Protein AF-A0A9X2MGH6-F1 (afdb_monomer_lite)

Organism: NCBI:txid1347392

Secondary structure (DSSP, 8-state):
--HHHHHHHHHHHHHS----TTSHHHHS---GGG--HHHHHHHHHHHHHHGGGS-GGGHHHHHHHHHHHHHHHHHHHHHHHHH--------PPPP-SSHHHHHHHHHHHHHHHS-HHHHTTS-HHHHHHHTHHHHHHHHHHHHHHHH-GGGGTSHHHHHHHHGGGTTT--HHHHHHHHHHHHHHHHHHHSS-GGGHHHHTT-

Foldseek 3Di:
DDCVVVVVVVVVVVVPDPPDPPPVVPVPPPVLLPDPLVVLVVVLVVCVVCVVVDPPVCNVVNVVVSVVSVVSSVVNVVVVVVVPPPPPDDDDDDDDPDPVRVLVVVLVVCPVVDDPVCLVVDDPVSVCSNCVVVVVLVVVLVVLCVVPVCLVLALVSVCVSCVVVLPPDDPVVNVVVVVVSVVVNVVSVPPDCVVVVVVVVD

pLDDT: mean 75.55, std 14.87, range [34.97, 92.62]

Sequence (202 aa):
MDNRLFTIFIFYALRNNNFKETNIKNALQLDINSLNTKYAVERINVLRAVGTYFPEELVPILNKSLLMAEKIIKTQETMNFIKTNESFKEISPTKVKNNRERFNYIISTLKREIPEEKINDMSYPFNLIINYEKYKYMYNLLSSIASNPEKLENPEGLISLIEPMMEGKDEKEKKKMKEMLKMAEIMMTLEPSEKKEKRLKK

Structure (mmCIF, N/CA/C/O backbone):
data_AF-A0A9X2MGH6-F1
#
_entry.id   AF-A0A9X2MGH6-F1
#
loop_
_atom_site.group_PDB
_atom_site.id
_atom_site.type_symbol
_atom_site.label_atom_id
_atom_site.label_alt_id
_atom_site.label_comp_id
_atom_site.label_asym_id
_atom_site.label_entity_id
_atom_site.label_seq_id
_atom_site.pdbx_PDB_ins_code
_atom_site.Cartn_x
_atom_site.Cartn_y
_atom_site.Cartn_z
_atom_site.occupancy
_atom_site.B_iso_or_equiv
_atom_site.auth_seq_id
_atom_site.auth_comp_id
_atom_site.auth_asym_id
_atom_site.auth_atom_id
_atom_site.pdbx_PDB_model_num
ATOM 1 N N . MET A 1 1 ? 21.782 -19.045 -42.231 1.00 46.47 1 MET A N 1
ATOM 2 C CA . MET A 1 1 ? 23.203 -19.158 -41.839 1.00 46.47 1 MET A CA 1
ATOM 3 C C . MET A 1 1 ? 23.239 -19.533 -40.375 1.00 46.47 1 MET A C 1
ATOM 5 O O . MET A 1 1 ? 22.618 -18.849 -39.574 1.00 46.47 1 MET A O 1
ATOM 9 N N . ASP A 1 2 ? 23.857 -20.665 -40.057 1.00 48.84 2 ASP A N 1
ATOM 10 C CA . ASP A 1 2 ? 23.767 -21.289 -38.740 1.00 48.84 2 ASP A CA 1
ATOM 11 C C . ASP A 1 2 ? 24.424 -20.442 -37.647 1.00 48.84 2 ASP A C 1
ATOM 13 O O . ASP A 1 2 ? 25.641 -20.261 -37.626 1.00 48.84 2 ASP A O 1
ATOM 17 N N . ASN A 1 3 ? 23.620 -20.006 -36.670 1.00 57.94 3 ASN A N 1
ATOM 18 C CA . ASN A 1 3 ? 24.071 -19.305 -35.458 1.00 57.94 3 ASN A CA 1
ATOM 19 C C . ASN A 1 3 ? 25.152 -20.080 -34.681 1.00 57.94 3 ASN A C 1
ATOM 21 O O . ASN A 1 3 ? 25.879 -19.493 -33.885 1.00 57.94 3 ASN A O 1
ATOM 25 N N . ARG A 1 4 ? 25.291 -21.386 -34.953 1.00 63.56 4 ARG A N 1
ATOM 26 C CA 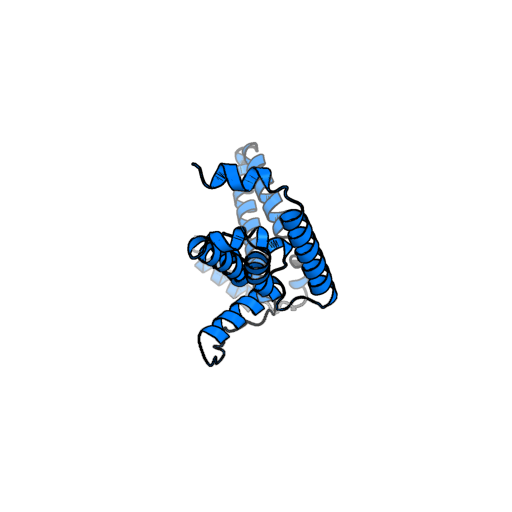. ARG A 1 4 ? 26.315 -22.275 -34.393 1.00 63.56 4 ARG A CA 1
ATOM 27 C C . ARG A 1 4 ? 27.731 -21.850 -34.790 1.00 63.56 4 ARG A C 1
ATOM 29 O O . ARG A 1 4 ? 28.610 -21.834 -33.931 1.00 63.56 4 ARG A O 1
ATOM 36 N N . LEU A 1 5 ? 27.937 -21.432 -36.042 1.00 60.72 5 LEU A N 1
ATOM 37 C CA . LEU A 1 5 ? 29.233 -20.936 -36.525 1.00 60.72 5 LEU A CA 1
ATOM 38 C C . LEU A 1 5 ? 29.620 -19.616 -35.850 1.00 60.72 5 LEU A C 1
ATOM 40 O O . LEU A 1 5 ? 30.782 -19.424 -35.508 1.00 60.72 5 LEU A O 1
ATOM 44 N N . PHE A 1 6 ? 28.643 -18.748 -35.575 1.00 62.56 6 PHE A N 1
ATOM 45 C CA . PHE A 1 6 ? 28.881 -17.486 -34.877 1.00 62.56 6 PHE A CA 1
ATOM 46 C C . PHE A 1 6 ? 29.258 -17.708 -33.406 1.00 62.56 6 PHE A C 1
ATOM 48 O O . PHE A 1 6 ? 30.211 -17.108 -32.917 1.00 62.56 6 PHE A O 1
ATOM 55 N N . THR A 1 7 ? 28.591 -18.636 -32.710 1.00 67.12 7 THR A N 1
ATOM 56 C CA . THR A 1 7 ? 28.984 -19.028 -31.343 1.00 67.12 7 THR A CA 1
ATOM 57 C C . THR A 1 7 ? 30.368 -19.665 -31.283 1.00 67.12 7 THR A C 1
ATOM 59 O O . THR A 1 7 ? 31.114 -19.379 -30.351 1.00 67.12 7 THR A O 1
ATOM 62 N N . ILE A 1 8 ? 30.744 -20.480 -32.275 1.00 71.69 8 ILE A N 1
ATOM 63 C CA . ILE A 1 8 ? 32.087 -21.076 -32.350 1.00 71.69 8 ILE A CA 1
ATOM 64 C C . ILE A 1 8 ? 33.135 -19.994 -32.633 1.00 71.69 8 ILE A C 1
ATOM 66 O O . ILE A 1 8 ? 34.191 -20.006 -32.009 1.00 71.69 8 ILE A O 1
ATOM 70 N N . PHE A 1 9 ? 32.832 -19.020 -33.495 1.00 70.00 9 PHE A N 1
ATOM 71 C CA . PHE A 1 9 ? 33.713 -17.882 -33.759 1.00 70.00 9 PHE A CA 1
ATOM 72 C C . PHE A 1 9 ? 33.909 -17.004 -32.515 1.00 70.00 9 PHE A C 1
ATOM 74 O O . PHE A 1 9 ? 35.040 -16.645 -32.203 1.00 70.00 9 PHE A O 1
ATOM 81 N N . ILE A 1 10 ? 32.844 -16.734 -31.748 1.00 67.81 10 ILE A N 1
ATOM 82 C CA . ILE A 1 10 ? 32.932 -16.020 -30.463 1.00 67.81 10 ILE A CA 1
ATOM 83 C C . ILE A 1 10 ? 33.787 -16.807 -29.465 1.00 67.81 10 ILE A C 1
ATOM 85 O O . ILE A 1 10 ? 34.684 -16.238 -28.849 1.00 67.81 10 ILE A O 1
ATOM 89 N N . PHE A 1 11 ? 33.565 -18.117 -29.325 1.00 68.94 11 PHE A N 1
ATOM 90 C CA . PHE A 1 11 ? 34.347 -18.947 -28.405 1.00 68.94 11 PHE A CA 1
ATOM 91 C C . PHE A 1 11 ? 35.818 -19.068 -28.819 1.00 68.94 11 PHE A C 1
ATOM 93 O O . PHE A 1 11 ? 36.701 -19.056 -27.962 1.00 68.94 11 PHE A O 1
ATOM 100 N N . TYR A 1 12 ? 36.099 -19.146 -30.120 1.00 70.06 12 TYR A N 1
ATOM 101 C CA . TYR A 1 12 ? 37.458 -19.176 -30.656 1.00 70.06 12 TYR A CA 1
ATOM 102 C C . TYR A 1 12 ? 38.171 -17.827 -30.465 1.00 70.06 12 TYR A C 1
ATOM 104 O O . TYR A 1 12 ? 39.316 -17.793 -30.015 1.00 70.06 12 TYR A O 1
ATOM 112 N N . ALA A 1 13 ? 37.470 -16.713 -30.701 1.00 59.16 13 ALA A N 1
ATOM 113 C CA . ALA A 1 13 ? 37.974 -15.361 -30.462 1.00 59.16 13 ALA A CA 1
ATOM 114 C C . ALA A 1 13 ? 38.208 -15.064 -28.968 1.00 59.16 13 ALA A C 1
ATOM 116 O O . ALA A 1 13 ? 39.141 -14.337 -28.632 1.00 59.16 13 ALA A O 1
ATOM 117 N N . LEU A 1 14 ? 37.404 -15.648 -28.072 1.00 56.16 14 LEU A N 1
ATOM 118 C CA . LEU A 1 14 ? 37.602 -15.572 -26.620 1.00 56.16 14 LEU A CA 1
ATOM 119 C C . LEU A 1 14 ? 38.768 -16.448 -26.143 1.00 56.16 14 LEU A C 1
ATOM 121 O O . LEU A 1 14 ? 39.473 -16.067 -25.215 1.00 56.16 14 LEU A O 1
ATOM 125 N N . ARG A 1 15 ? 38.999 -17.605 -26.776 1.00 60.09 15 ARG A N 1
ATOM 126 C CA . ARG A 1 15 ? 40.049 -18.556 -26.374 1.00 60.09 15 ARG A CA 1
ATOM 127 C C . ARG A 1 15 ? 41.450 -18.162 -26.845 1.00 60.09 15 ARG A C 1
ATOM 129 O O . ARG A 1 15 ? 42.415 -18.477 -26.159 1.00 60.09 15 ARG A O 1
ATOM 136 N N . ASN A 1 16 ? 41.577 -17.511 -28.003 1.00 50.06 16 ASN A N 1
ATOM 137 C CA . ASN A 1 16 ? 42.882 -17.227 -28.620 1.00 50.06 16 ASN A CA 1
ATOM 138 C C . ASN A 1 16 ? 43.520 -15.898 -28.176 1.00 50.06 16 ASN A C 1
ATOM 140 O O . ASN A 1 16 ? 44.619 -15.554 -28.602 1.00 50.06 16 ASN A O 1
ATOM 144 N N . ASN A 1 17 ? 42.835 -15.130 -27.334 1.00 42.81 17 ASN A N 1
ATOM 145 C CA . ASN A 1 17 ? 43.269 -13.798 -26.963 1.00 42.81 17 ASN A CA 1
ATOM 146 C C . ASN A 1 17 ? 43.745 -13.770 -25.508 1.00 42.81 17 ASN A C 1
ATOM 148 O O . ASN A 1 17 ? 42.943 -13.671 -24.584 1.00 42.81 17 ASN A O 1
ATOM 152 N N . ASN A 1 18 ? 45.068 -13.703 -25.323 1.00 49.97 18 ASN A N 1
ATOM 153 C CA . ASN A 1 18 ? 45.693 -13.046 -24.167 1.00 49.97 18 ASN A CA 1
ATOM 154 C C . ASN A 1 18 ? 45.420 -11.527 -24.227 1.00 49.97 18 ASN A C 1
ATOM 156 O O . ASN A 1 18 ? 46.335 -10.699 -24.228 1.00 49.97 18 ASN A O 1
ATOM 160 N N . PHE A 1 19 ? 44.147 -11.147 -24.357 1.00 46.44 19 PHE A N 1
ATOM 161 C CA . PHE A 1 19 ? 43.720 -9.763 -24.345 1.00 46.44 19 PHE A CA 1
ATOM 162 C C . PHE A 1 19 ? 43.857 -9.277 -22.913 1.00 46.44 19 PHE A C 1
ATOM 164 O O . PHE A 1 19 ? 43.090 -9.662 -22.034 1.00 46.44 19 PHE A O 1
ATOM 171 N N . LYS A 1 20 ? 44.869 -8.436 -22.693 1.00 47.38 20 LYS A N 1
ATOM 172 C CA . LYS A 1 20 ? 45.007 -7.633 -21.481 1.00 47.38 20 LYS A CA 1
ATOM 173 C C . LYS A 1 20 ? 43.629 -7.077 -21.116 1.00 47.38 20 LYS A C 1
ATOM 175 O O . LYS A 1 20 ? 43.027 -6.328 -21.884 1.00 47.38 20 LYS A O 1
ATOM 180 N N . GLU A 1 21 ? 43.161 -7.473 -19.939 1.00 49.03 21 GLU A N 1
ATOM 181 C CA . GLU A 1 21 ? 41.844 -7.235 -19.332 1.00 49.03 21 GLU A CA 1
ATOM 182 C C . GLU A 1 21 ? 41.417 -5.754 -19.232 1.00 49.03 21 GLU A C 1
ATOM 184 O O . GLU A 1 21 ? 40.336 -5.433 -18.739 1.00 49.03 21 GLU A O 1
ATOM 189 N N . THR A 1 22 ? 42.250 -4.822 -19.686 1.00 44.12 22 THR A N 1
ATOM 190 C CA . THR A 1 22 ? 42.162 -3.404 -19.346 1.00 44.12 22 THR A CA 1
ATOM 191 C C . THR A 1 22 ? 41.474 -2.532 -20.395 1.00 44.12 22 THR A C 1
ATOM 193 O O . THR A 1 22 ? 41.061 -1.431 -20.049 1.00 44.12 22 THR A O 1
ATOM 196 N N . ASN A 1 23 ? 41.261 -2.996 -21.635 1.00 45.47 23 ASN A N 1
ATOM 197 C CA . ASN A 1 23 ? 40.762 -2.116 -22.711 1.00 45.47 23 ASN A CA 1
ATOM 198 C C . ASN A 1 23 ? 39.354 -2.420 -23.250 1.00 45.47 23 ASN A C 1
ATOM 200 O O . ASN A 1 23 ? 38.780 -1.571 -23.928 1.00 45.47 23 ASN A O 1
ATOM 204 N N . ILE A 1 24 ? 38.732 -3.555 -22.910 1.00 44.38 24 ILE A N 1
ATOM 205 C CA . ILE A 1 24 ? 37.335 -3.826 -23.318 1.00 44.38 24 ILE A CA 1
ATOM 206 C C . ILE A 1 24 ? 36.345 -3.068 -22.415 1.00 44.38 24 ILE A C 1
ATOM 208 O O . ILE A 1 24 ? 35.302 -2.612 -22.879 1.00 44.38 24 ILE A O 1
ATOM 212 N N . LYS A 1 25 ? 36.709 -2.834 -21.144 1.00 43.34 25 LYS A N 1
ATOM 213 C CA . LYS A 1 25 ? 35.897 -2.037 -20.210 1.00 43.34 25 LYS A CA 1
ATOM 214 C C . LYS A 1 25 ? 35.729 -0.579 -20.651 1.00 43.34 25 LYS A C 1
ATOM 216 O O . LYS A 1 25 ? 34.720 0.011 -20.296 1.00 43.34 25 LYS A O 1
ATOM 221 N N . ASN A 1 26 ? 36.661 -0.010 -21.419 1.00 45.56 26 ASN A N 1
ATOM 222 C CA . ASN A 1 26 ? 36.629 1.406 -21.815 1.00 45.56 26 ASN A CA 1
ATOM 223 C C . ASN A 1 26 ? 35.966 1.648 -23.182 1.00 45.56 26 ASN A C 1
ATOM 225 O O . ASN A 1 26 ? 35.451 2.734 -23.414 1.00 45.56 26 ASN A O 1
ATOM 229 N N . ALA A 1 27 ? 35.921 0.651 -24.074 1.00 44.25 27 ALA A N 1
ATOM 230 C CA . ALA A 1 27 ? 35.300 0.803 -25.397 1.00 44.25 27 ALA A CA 1
ATOM 231 C C . ALA A 1 27 ? 33.760 0.695 -25.372 1.00 44.25 27 ALA A C 1
ATOM 233 O O . ALA A 1 27 ? 33.093 1.162 -26.290 1.00 44.25 27 ALA A O 1
ATOM 234 N N . LEU A 1 28 ? 33.195 0.088 -24.321 1.00 41.91 28 LEU A N 1
ATOM 235 C CA . LEU A 1 28 ? 31.750 -0.098 -24.127 1.00 41.91 28 LEU A CA 1
ATOM 236 C C . LEU A 1 28 ? 31.198 0.676 -22.921 1.00 41.91 28 LEU A C 1
ATOM 238 O O . LEU A 1 28 ? 30.053 0.459 -22.530 1.00 41.91 28 LEU A O 1
ATOM 242 N N . GLN A 1 29 ? 31.981 1.603 -22.358 1.00 41.81 29 GLN A N 1
ATOM 243 C CA . GLN A 1 29 ? 31.536 2.577 -21.355 1.00 41.81 29 GLN A CA 1
ATOM 244 C C . GLN A 1 29 ? 30.626 3.646 -21.994 1.00 41.81 29 GLN A C 1
ATOM 246 O O . GLN A 1 29 ? 30.827 4.847 -21.854 1.00 41.81 29 GLN A O 1
ATOM 251 N N . LEU A 1 30 ? 29.566 3.217 -22.684 1.00 47.97 30 LEU A N 1
ATOM 252 C CA . LEU A 1 30 ? 28.314 3.945 -22.541 1.00 47.97 30 LEU A CA 1
ATOM 253 C C . LEU A 1 30 ? 28.008 3.857 -21.047 1.00 47.97 30 LEU A C 1
ATOM 255 O O . LEU A 1 30 ? 28.054 2.761 -20.490 1.00 47.97 30 LEU A O 1
ATOM 259 N N . ASP A 1 31 ? 27.792 4.979 -20.373 1.00 49.25 31 ASP A N 1
ATOM 260 C CA . ASP A 1 31 ? 27.406 4.982 -18.964 1.00 49.25 31 ASP A CA 1
ATOM 261 C C . ASP A 1 31 ? 25.973 4.443 -18.836 1.00 49.25 31 ASP A C 1
ATOM 263 O O . ASP A 1 31 ? 25.003 5.161 -18.619 1.00 49.25 31 ASP A O 1
ATOM 267 N N . ILE A 1 32 ? 25.815 3.141 -19.075 1.00 52.59 32 ILE A N 1
ATOM 268 C CA . ILE A 1 32 ? 24.518 2.475 -19.087 1.00 52.59 32 ILE A CA 1
ATOM 269 C C . ILE A 1 32 ? 23.954 2.466 -17.660 1.00 52.59 32 ILE A C 1
ATOM 271 O O . ILE A 1 32 ? 22.749 2.392 -17.486 1.00 52.59 32 ILE A O 1
ATOM 275 N N . ASN A 1 33 ? 24.805 2.582 -16.633 1.00 53.91 33 ASN A N 1
ATOM 276 C CA . ASN A 1 33 ? 24.410 2.556 -15.225 1.00 53.91 33 ASN A CA 1
ATOM 277 C C . ASN A 1 33 ? 23.568 3.771 -14.792 1.00 53.91 33 ASN A C 1
ATOM 279 O O . ASN A 1 33 ? 22.907 3.687 -13.761 1.00 53.91 33 ASN A O 1
ATOM 283 N N . SER A 1 34 ? 23.574 4.868 -15.555 1.00 61.78 34 SER A N 1
ATOM 284 C CA . SER A 1 34 ? 22.767 6.069 -15.296 1.00 61.78 34 SER A CA 1
ATOM 285 C C . SER A 1 34 ? 21.591 6.227 -16.271 1.00 61.78 34 SER A C 1
ATOM 287 O O . SER A 1 34 ? 20.936 7.273 -16.304 1.00 61.78 34 SER A O 1
ATOM 289 N N . LEU A 1 35 ? 21.282 5.190 -17.064 1.00 67.06 35 LEU A N 1
ATOM 290 C CA . LEU A 1 35 ? 20.206 5.246 -18.047 1.00 67.06 35 LEU A CA 1
ATOM 291 C C . LEU A 1 35 ? 18.850 5.420 -17.350 1.00 67.06 35 LEU A C 1
ATOM 293 O O . LEU A 1 35 ? 18.339 4.512 -16.695 1.00 67.06 35 LEU A O 1
ATOM 297 N N . ASN A 1 36 ? 18.221 6.577 -17.554 1.00 78.81 36 ASN A N 1
ATOM 298 C CA . ASN A 1 36 ? 16.836 6.794 -17.154 1.00 78.81 36 ASN A CA 1
ATOM 299 C C . ASN A 1 36 ? 15.914 5.973 -18.071 1.00 78.81 36 ASN A C 1
ATOM 301 O O . ASN A 1 36 ? 15.520 6.421 -19.152 1.00 78.81 36 ASN A O 1
ATOM 305 N N . THR A 1 37 ? 15.593 4.752 -17.640 1.00 82.06 37 THR A N 1
ATOM 306 C CA . THR A 1 37 ? 14.791 3.789 -18.407 1.00 82.06 37 THR A CA 1
ATOM 307 C C . THR A 1 37 ? 13.408 4.339 -18.743 1.00 82.06 37 THR A C 1
ATOM 309 O O . THR A 1 37 ? 12.952 4.178 -19.873 1.00 82.06 37 THR A O 1
ATOM 312 N N . LYS A 1 38 ? 12.777 5.073 -17.818 1.00 84.00 38 LYS A N 1
ATOM 313 C CA . LYS A 1 38 ? 11.468 5.706 -18.033 1.00 84.00 38 LYS A CA 1
ATOM 314 C C . LYS A 1 38 ? 11.512 6.713 -19.184 1.00 84.00 38 LYS A C 1
ATOM 316 O O . LYS A 1 38 ? 10.724 6.619 -20.122 1.00 84.00 38 LYS A O 1
ATOM 321 N N . TYR A 1 39 ? 12.478 7.627 -19.149 1.00 81.94 39 TYR A N 1
ATOM 322 C CA . TYR A 1 39 ? 12.672 8.615 -20.209 1.00 81.94 39 TYR A CA 1
ATOM 323 C C . TYR A 1 39 ? 13.024 7.963 -21.557 1.00 81.94 39 TYR A C 1
ATOM 325 O O . TYR A 1 39 ? 12.536 8.383 -22.606 1.00 81.94 39 TYR A O 1
ATOM 333 N N . ALA A 1 40 ? 13.838 6.904 -21.550 1.00 84.50 40 ALA A N 1
ATOM 334 C CA . ALA A 1 40 ? 14.202 6.177 -22.764 1.00 84.50 40 ALA A CA 1
ATOM 335 C C . ALA A 1 40 ? 12.988 5.495 -23.426 1.00 84.50 40 ALA A C 1
ATOM 337 O O . ALA A 1 40 ? 12.836 5.565 -24.647 1.00 84.50 40 ALA A O 1
ATOM 338 N N . VAL A 1 41 ? 12.091 4.899 -22.631 1.00 88.88 41 VAL A N 1
ATOM 339 C CA . VAL A 1 41 ? 10.831 4.313 -23.122 1.00 88.88 41 VAL A CA 1
ATOM 340 C C . VAL A 1 41 ? 9.931 5.381 -23.748 1.00 88.88 41 VAL A C 1
ATOM 342 O O . VAL A 1 41 ? 9.395 5.172 -24.837 1.00 88.88 41 VAL A O 1
ATOM 345 N N . GLU A 1 42 ? 9.801 6.548 -23.114 1.00 88.25 42 GLU A N 1
ATOM 346 C CA . GLU A 1 42 ? 9.031 7.671 -23.668 1.00 88.25 42 GLU A CA 1
ATOM 347 C C . GLU A 1 42 ? 9.582 8.117 -25.033 1.00 88.25 42 GLU A C 1
ATOM 349 O O . GLU A 1 42 ? 8.822 8.285 -25.990 1.00 88.25 42 GLU A O 1
ATOM 354 N N . ARG A 1 43 ? 10.910 8.229 -25.171 1.00 87.50 43 ARG A N 1
ATOM 355 C CA . ARG A 1 43 ? 11.556 8.596 -26.442 1.00 87.50 43 ARG A CA 1
ATOM 356 C C . ARG A 1 43 ? 11.396 7.534 -27.526 1.00 87.50 43 ARG A C 1
ATOM 358 O O . ARG A 1 43 ? 11.158 7.899 -28.676 1.00 87.50 43 ARG A O 1
ATOM 365 N N . ILE A 1 44 ? 11.469 6.250 -27.178 1.00 90.25 44 ILE A N 1
ATOM 366 C CA . ILE A 1 44 ? 11.183 5.140 -28.102 1.00 90.25 44 ILE A CA 1
ATOM 367 C C . ILE A 1 44 ? 9.753 5.227 -28.635 1.00 90.25 44 ILE A C 1
ATOM 369 O O . ILE A 1 44 ? 9.542 5.066 -29.835 1.00 90.25 44 ILE A O 1
ATOM 373 N N . ASN 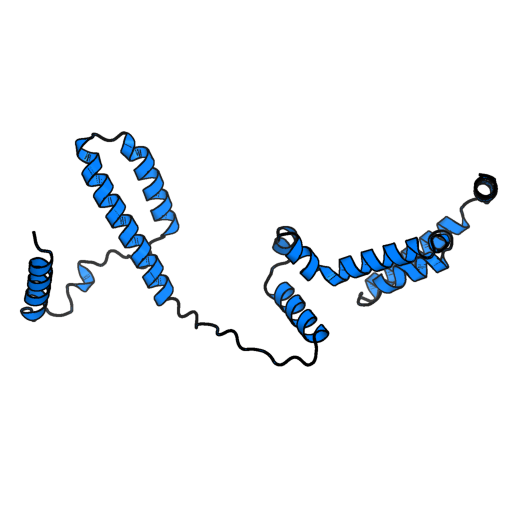A 1 45 ? 8.778 5.529 -27.776 1.00 91.88 45 ASN A N 1
ATOM 374 C CA . ASN A 1 45 ? 7.378 5.647 -28.186 1.00 91.88 45 ASN A CA 1
ATOM 375 C C . ASN A 1 45 ? 7.152 6.833 -29.130 1.00 91.88 45 ASN A C 1
ATOM 377 O O . ASN A 1 45 ? 6.477 6.685 -30.148 1.00 91.88 45 ASN A O 1
ATOM 381 N N . VAL A 1 46 ? 7.768 7.983 -28.842 1.00 87.94 46 VAL A N 1
ATOM 382 C CA . VAL A 1 46 ? 7.739 9.142 -29.748 1.00 87.94 46 VAL A CA 1
ATOM 383 C C . VAL A 1 46 ? 8.399 8.802 -31.084 1.00 87.94 46 VAL A C 1
ATOM 385 O O . VAL A 1 46 ? 7.822 9.074 -32.134 1.00 87.94 46 VAL A O 1
ATOM 388 N N . LEU A 1 47 ? 9.572 8.165 -31.068 1.00 88.62 47 LEU A N 1
ATOM 389 C CA . LEU A 1 47 ? 10.282 7.781 -32.288 1.00 88.62 47 LEU A CA 1
ATOM 390 C C . LEU A 1 47 ? 9.504 6.743 -33.106 1.00 88.62 47 LEU A C 1
ATOM 392 O O . LEU A 1 47 ? 9.518 6.806 -34.328 1.00 88.62 47 LEU A O 1
ATOM 396 N N . ARG A 1 48 ? 8.782 5.826 -32.458 1.00 89.81 48 ARG A N 1
ATOM 397 C CA . ARG A 1 48 ? 7.882 4.875 -33.122 1.00 89.81 48 ARG A CA 1
ATOM 398 C C . ARG A 1 48 ? 6.703 5.584 -33.788 1.00 89.81 48 ARG A C 1
ATOM 400 O O . ARG A 1 48 ? 6.357 5.234 -34.909 1.00 89.81 48 ARG A O 1
ATOM 407 N N . ALA A 1 49 ? 6.116 6.581 -33.126 1.00 90.69 49 ALA A N 1
ATOM 408 C CA . ALA A 1 49 ? 5.023 7.368 -33.690 1.00 90.69 49 ALA A CA 1
ATOM 409 C C . ALA A 1 49 ? 5.489 8.206 -34.892 1.00 90.69 49 ALA A C 1
ATOM 411 O O . ALA A 1 49 ? 4.873 8.164 -35.954 1.00 90.69 49 ALA A O 1
ATOM 412 N N . VAL A 1 50 ? 6.610 8.917 -34.752 1.00 86.81 50 VAL A N 1
ATOM 413 C CA . VAL A 1 50 ? 7.167 9.781 -35.805 1.00 86.81 50 VAL A CA 1
ATOM 414 C C . VAL A 1 50 ? 7.798 8.968 -36.943 1.00 86.81 50 VAL A C 1
ATOM 416 O O . VAL A 1 50 ? 7.712 9.360 -38.102 1.00 86.81 50 VAL A O 1
ATOM 419 N N . GLY A 1 51 ? 8.383 7.809 -36.637 1.00 83.06 51 GLY A N 1
ATOM 420 C CA . GLY A 1 51 ? 9.048 6.931 -37.603 1.00 83.06 51 GLY A CA 1
ATOM 421 C C . GLY A 1 51 ? 8.120 6.358 -38.675 1.00 83.06 51 GLY A C 1
ATOM 422 O O . GLY A 1 51 ? 8.602 5.921 -39.712 1.00 83.06 51 GLY A O 1
ATOM 423 N N . THR A 1 52 ? 6.800 6.412 -38.470 1.00 87.69 52 THR A N 1
ATOM 424 C CA . THR A 1 52 ? 5.808 6.066 -39.504 1.00 87.69 52 THR A CA 1
ATOM 425 C C . THR A 1 52 ? 5.824 7.020 -40.701 1.00 87.69 52 THR A C 1
ATOM 427 O O . THR A 1 52 ? 5.408 6.633 -41.787 1.00 87.69 52 THR A O 1
ATOM 430 N N . TYR A 1 53 ? 6.340 8.240 -40.523 1.00 91.12 53 TYR A N 1
ATOM 431 C CA . TYR A 1 53 ? 6.442 9.262 -41.568 1.00 91.12 53 TYR A CA 1
ATOM 432 C C . TYR A 1 53 ? 7.833 9.326 -42.214 1.00 91.12 53 TYR A C 1
ATOM 434 O O . TYR A 1 53 ? 8.110 10.232 -42.999 1.00 91.12 53 TYR A O 1
ATOM 442 N N . PHE A 1 54 ? 8.739 8.411 -41.858 1.00 88.44 54 PHE A N 1
ATOM 443 C CA . PHE A 1 54 ? 10.079 8.366 -42.438 1.00 88.44 54 PHE A CA 1
ATOM 444 C C . PHE A 1 54 ? 10.055 7.661 -43.803 1.00 88.44 54 PHE A C 1
ATOM 446 O O . PHE A 1 54 ? 9.166 6.845 -44.053 1.00 88.44 54 PHE A O 1
ATOM 453 N N . PRO A 1 55 ? 11.040 7.932 -44.681 1.00 92.00 55 PRO A N 1
ATOM 454 C CA . PRO A 1 55 ? 11.209 7.194 -45.929 1.00 92.00 55 PRO A CA 1
ATOM 455 C C . PRO A 1 55 ? 11.200 5.677 -45.706 1.00 92.00 55 PRO A C 1
ATOM 457 O O . PRO A 1 55 ? 11.830 5.184 -44.767 1.00 92.00 55 PRO A O 1
ATOM 460 N N . GLU A 1 56 ? 10.522 4.940 -46.588 1.00 88.94 56 GLU A N 1
ATOM 461 C CA . GLU A 1 56 ? 10.300 3.490 -46.461 1.00 88.94 56 GLU A CA 1
ATOM 462 C C . GLU A 1 56 ? 11.612 2.703 -46.311 1.00 88.94 56 GLU A C 1
ATOM 464 O O . GLU A 1 56 ? 11.710 1.771 -45.514 1.00 88.94 56 GLU A O 1
ATOM 469 N N . GLU A 1 57 ? 12.665 3.157 -46.985 1.00 90.62 57 GLU A N 1
ATOM 470 C CA . GLU A 1 57 ? 14.021 2.601 -46.926 1.00 90.62 57 GLU A CA 1
ATOM 471 C C . GLU A 1 57 ? 14.629 2.626 -45.511 1.00 90.62 57 GLU A C 1
ATOM 473 O O . GLU A 1 57 ? 15.431 1.760 -45.149 1.00 90.62 57 GLU A O 1
ATOM 478 N N . LEU A 1 58 ? 14.236 3.600 -44.682 1.00 86.44 58 LEU A N 1
ATOM 479 C CA . LEU A 1 58 ? 14.740 3.769 -43.318 1.00 86.44 58 LEU A CA 1
ATOM 480 C C . LEU A 1 58 ? 13.931 2.979 -42.284 1.00 86.44 58 LEU A C 1
ATOM 482 O O . LEU A 1 58 ? 14.445 2.699 -41.197 1.00 86.44 58 LEU A O 1
ATOM 486 N N . VAL A 1 59 ? 12.702 2.568 -42.606 1.00 87.12 59 VAL A N 1
ATOM 487 C CA . VAL A 1 59 ? 11.807 1.856 -41.678 1.00 87.12 59 VAL A CA 1
ATOM 488 C C . VAL A 1 59 ? 12.423 0.544 -41.158 1.00 87.12 59 VAL A C 1
ATOM 490 O O . VAL A 1 59 ? 12.421 0.331 -39.941 1.00 87.12 59 VAL A O 1
ATOM 493 N N . PRO A 1 60 ? 13.033 -0.329 -41.990 1.00 89.81 60 PRO A N 1
ATOM 494 C CA . PRO A 1 60 ? 13.676 -1.550 -41.501 1.00 89.81 60 PRO A CA 1
ATOM 495 C C . PRO A 1 60 ? 14.852 -1.282 -40.555 1.00 89.81 60 PRO A C 1
ATOM 497 O O . PRO A 1 60 ? 15.072 -2.040 -39.606 1.00 89.81 60 PRO A O 1
ATOM 500 N N . ILE A 1 61 ? 15.612 -0.213 -40.806 1.00 89.00 61 ILE A N 1
ATOM 501 C CA . ILE A 1 61 ? 16.756 0.190 -39.978 1.00 89.00 61 ILE A CA 1
ATOM 502 C C . ILE A 1 61 ? 16.249 0.710 -38.633 1.00 89.00 61 ILE A C 1
ATOM 504 O O . ILE A 1 61 ? 16.727 0.269 -37.586 1.00 89.00 61 ILE A O 1
ATOM 508 N N . LEU A 1 62 ? 15.240 1.583 -38.648 1.00 88.44 62 LEU A N 1
ATOM 509 C CA . LEU A 1 62 ? 14.600 2.103 -37.443 1.00 88.44 62 LEU A CA 1
ATOM 510 C C . LEU A 1 62 ? 14.021 0.984 -36.582 1.00 88.44 62 LEU A C 1
ATOM 512 O O . LEU A 1 62 ? 14.292 0.946 -35.387 1.00 88.44 62 LEU A O 1
ATOM 516 N N . ASN A 1 63 ? 13.300 0.033 -37.174 1.00 89.62 63 ASN A N 1
ATOM 517 C CA . ASN A 1 63 ? 12.716 -1.085 -36.432 1.00 89.62 63 ASN A CA 1
ATOM 518 C C . ASN A 1 63 ? 13.781 -1.953 -35.748 1.00 89.62 63 ASN A C 1
ATOM 520 O O . ASN A 1 63 ? 13.620 -2.329 -34.586 1.00 89.62 63 ASN A O 1
ATOM 524 N N . LYS A 1 64 ? 14.898 -2.237 -36.430 1.00 91.06 64 LYS A N 1
ATOM 525 C CA . LYS A 1 64 ? 16.027 -2.966 -35.827 1.00 91.06 64 LYS A CA 1
ATOM 526 C C . LYS A 1 64 ? 16.659 -2.179 -34.679 1.00 91.06 64 LYS A C 1
ATOM 528 O O . LYS A 1 64 ? 16.931 -2.759 -33.628 1.00 91.06 64 LYS A O 1
ATOM 533 N N . SER A 1 65 ? 16.864 -0.878 -34.863 1.00 87.62 65 SER A N 1
ATOM 534 C CA . SER A 1 65 ? 17.441 0.005 -33.843 1.00 87.62 65 SER A CA 1
ATOM 535 C C . SER A 1 65 ? 16.530 0.148 -32.623 1.00 87.62 65 SER A C 1
ATOM 537 O O . SER A 1 65 ? 17.008 0.052 -31.495 1.00 87.62 65 SER A O 1
ATOM 539 N N . LEU A 1 66 ? 15.219 0.293 -32.830 1.00 90.06 66 LEU A N 1
ATOM 540 C CA . LEU A 1 66 ? 14.216 0.326 -31.764 1.00 90.06 66 LEU A CA 1
ATOM 541 C C . LEU A 1 66 ? 14.207 -0.984 -30.971 1.00 90.06 66 LEU A C 1
ATOM 543 O O . LEU A 1 66 ? 14.270 -0.952 -29.746 1.00 90.06 66 LEU A O 1
ATOM 547 N N . LEU A 1 67 ? 14.220 -2.133 -31.655 1.00 90.12 67 LEU A N 1
ATOM 548 C CA . LEU A 1 67 ? 14.288 -3.441 -31.000 1.00 90.12 67 LEU A CA 1
ATOM 549 C C . LEU A 1 67 ? 15.568 -3.603 -30.164 1.00 90.12 67 LEU A C 1
ATOM 551 O O . LEU A 1 67 ? 15.532 -4.162 -29.068 1.00 90.12 67 LEU A O 1
ATOM 555 N N . MET A 1 68 ? 16.710 -3.129 -30.670 1.00 87.44 68 MET A N 1
ATOM 556 C CA . MET A 1 68 ? 17.963 -3.130 -29.908 1.00 87.44 68 MET A CA 1
ATOM 557 C C . MET A 1 68 ? 17.875 -2.220 -28.679 1.00 87.44 68 MET A C 1
ATOM 559 O O . MET A 1 68 ? 18.267 -2.638 -27.590 1.00 87.44 68 MET A O 1
ATOM 563 N N . ALA A 1 69 ? 17.317 -1.017 -28.823 1.00 87.56 69 ALA A N 1
ATOM 564 C CA . ALA A 1 69 ? 17.140 -0.079 -27.720 1.00 87.56 69 ALA A CA 1
ATOM 565 C C . ALA A 1 69 ? 16.238 -0.654 -26.612 1.00 87.56 69 ALA A C 1
ATOM 567 O O . ALA A 1 69 ? 16.588 -0.580 -25.435 1.00 87.56 69 ALA A O 1
ATOM 568 N N . GLU A 1 70 ? 15.133 -1.311 -26.970 1.00 88.62 70 GLU A N 1
ATOM 569 C CA . GLU A 1 70 ? 14.257 -1.991 -26.007 1.00 88.62 70 GLU A CA 1
ATOM 570 C C . GLU A 1 70 ? 14.981 -3.110 -25.252 1.00 88.62 70 GLU A C 1
ATOM 572 O O . GLU A 1 70 ? 14.866 -3.213 -24.029 1.00 88.62 70 GLU A O 1
ATOM 577 N N . LYS A 1 71 ? 15.776 -3.926 -25.954 1.00 90.00 71 LYS A N 1
ATOM 578 C CA . LYS A 1 71 ? 16.579 -4.982 -25.320 1.00 90.00 71 LYS A CA 1
ATOM 579 C C . LYS A 1 71 ? 17.601 -4.414 -24.338 1.00 90.00 71 LYS A C 1
ATOM 581 O O . LYS A 1 71 ? 17.781 -4.987 -23.263 1.00 90.00 71 LYS A O 1
ATOM 586 N N . ILE A 1 72 ? 18.242 -3.292 -24.672 1.00 87.19 72 ILE A N 1
ATOM 587 C CA . ILE A 1 72 ? 19.181 -2.602 -23.775 1.00 87.19 72 ILE A CA 1
ATOM 588 C C . ILE A 1 72 ? 18.452 -2.116 -22.518 1.00 87.19 72 ILE A C 1
ATOM 590 O O . ILE A 1 72 ? 18.917 -2.391 -21.412 1.00 87.19 72 ILE A O 1
ATOM 594 N N . ILE A 1 73 ? 17.286 -1.477 -22.668 1.00 88.19 73 ILE A N 1
ATOM 595 C CA . ILE A 1 73 ? 16.465 -1.014 -21.537 1.00 88.19 73 ILE A CA 1
ATOM 596 C C . ILE A 1 73 ? 16.056 -2.186 -20.639 1.00 88.19 73 ILE A C 1
ATOM 598 O O . ILE A 1 73 ? 16.217 -2.110 -19.425 1.00 88.19 73 ILE A O 1
ATOM 602 N N . LYS A 1 74 ? 15.586 -3.301 -21.207 1.00 88.19 74 LYS A N 1
ATOM 603 C CA . LYS A 1 74 ? 15.193 -4.479 -20.414 1.00 88.19 74 LYS A CA 1
ATOM 604 C C . LYS A 1 74 ? 16.363 -5.148 -19.709 1.00 88.19 74 LYS A C 1
ATOM 606 O O . LYS A 1 74 ? 16.227 -5.581 -18.565 1.00 88.19 74 LYS A O 1
ATOM 611 N N . THR A 1 75 ? 17.522 -5.184 -20.355 1.00 85.50 75 THR A N 1
ATOM 612 C CA . THR A 1 75 ? 18.754 -5.677 -19.729 1.00 85.50 75 THR A CA 1
ATOM 613 C C . THR A 1 75 ? 19.149 -4.791 -18.549 1.00 85.50 75 THR A C 1
ATOM 615 O O . THR A 1 75 ? 19.509 -5.303 -17.495 1.00 85.50 75 THR A O 1
ATOM 618 N N . GLN A 1 76 ? 19.017 -3.471 -18.696 1.00 84.50 76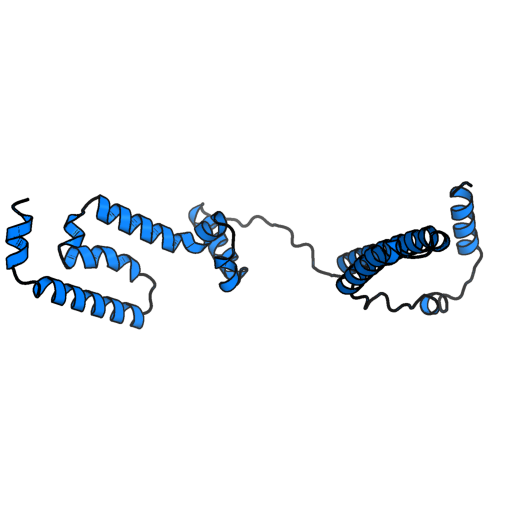 GLN A N 1
ATOM 619 C CA . GLN A 1 76 ? 19.236 -2.487 -17.637 1.00 84.50 76 GLN A CA 1
ATOM 620 C C . GLN A 1 76 ? 18.273 -2.656 -16.463 1.00 84.50 76 GLN A C 1
ATOM 622 O O . GLN A 1 76 ? 18.724 -2.765 -15.331 1.00 84.50 76 GLN A O 1
ATOM 627 N N . GLU A 1 77 ? 16.967 -2.745 -16.717 1.00 83.56 77 GLU A N 1
ATOM 628 C CA . GLU A 1 77 ? 15.963 -2.995 -15.673 1.00 83.56 77 GLU A CA 1
ATOM 629 C C . GLU A 1 77 ? 16.265 -4.284 -14.903 1.00 83.56 77 GLU A C 1
ATOM 631 O O . GLU A 1 77 ? 16.228 -4.298 -13.676 1.00 83.56 77 GLU A O 1
ATOM 636 N N . THR A 1 78 ? 16.633 -5.347 -15.620 1.00 84.81 78 THR A N 1
ATOM 637 C CA . THR A 1 78 ? 16.991 -6.640 -15.022 1.00 84.81 78 THR A CA 1
ATOM 638 C C . THR A 1 78 ? 18.273 -6.540 -14.199 1.00 84.81 78 THR A C 1
ATOM 640 O O . THR A 1 78 ? 18.333 -7.035 -13.079 1.00 84.81 78 THR A O 1
ATOM 643 N N . MET A 1 79 ? 19.304 -5.878 -14.726 1.00 81.56 79 MET A N 1
ATOM 644 C CA . MET A 1 79 ? 20.567 -5.676 -14.020 1.00 81.56 79 MET A CA 1
ATOM 645 C C . MET A 1 79 ? 20.375 -4.805 -12.782 1.00 81.56 79 MET A C 1
ATOM 647 O O . MET A 1 79 ? 20.971 -5.083 -11.748 1.00 81.56 79 MET A O 1
ATOM 651 N N . ASN A 1 80 ? 19.529 -3.780 -12.871 1.00 80.25 80 ASN A N 1
ATOM 652 C CA . ASN A 1 80 ? 19.154 -2.957 -11.734 1.00 80.25 80 ASN A CA 1
ATOM 653 C C . ASN A 1 80 ? 18.434 -3.811 -10.700 1.00 80.25 80 ASN A C 1
ATOM 655 O O . ASN A 1 80 ? 18.903 -3.843 -9.579 1.00 80.25 80 ASN A O 1
ATOM 659 N N . PHE A 1 81 ? 17.424 -4.599 -11.078 1.00 79.44 81 PHE A N 1
ATOM 660 C CA . PHE A 1 81 ? 16.756 -5.537 -10.169 1.00 79.44 81 PHE A CA 1
ATOM 661 C C . PHE A 1 81 ? 17.728 -6.504 -9.470 1.00 79.44 81 PHE A C 1
ATOM 663 O O . PHE A 1 81 ? 17.614 -6.712 -8.269 1.00 79.44 81 PHE A O 1
ATOM 670 N N . ILE A 1 82 ? 18.712 -7.053 -10.193 1.00 81.12 82 ILE A N 1
ATOM 671 C CA . ILE A 1 82 ? 19.744 -7.936 -9.620 1.00 81.12 82 ILE A CA 1
ATOM 672 C C . ILE A 1 82 ? 20.696 -7.169 -8.685 1.00 81.12 82 ILE A C 1
ATOM 674 O O . ILE A 1 82 ? 21.123 -7.707 -7.667 1.00 81.12 82 ILE A O 1
ATOM 678 N N . LYS A 1 83 ? 21.069 -5.932 -9.038 1.00 76.94 83 LYS A N 1
ATOM 679 C CA . LYS A 1 83 ? 21.962 -5.071 -8.243 1.00 76.94 83 LYS A CA 1
ATOM 680 C C . LYS A 1 83 ? 21.280 -4.490 -7.014 1.00 76.94 83 LYS A C 1
ATOM 682 O O . LYS A 1 83 ? 21.975 -4.185 -6.043 1.00 76.94 83 LYS A O 1
ATOM 687 N N . THR A 1 84 ? 19.967 -4.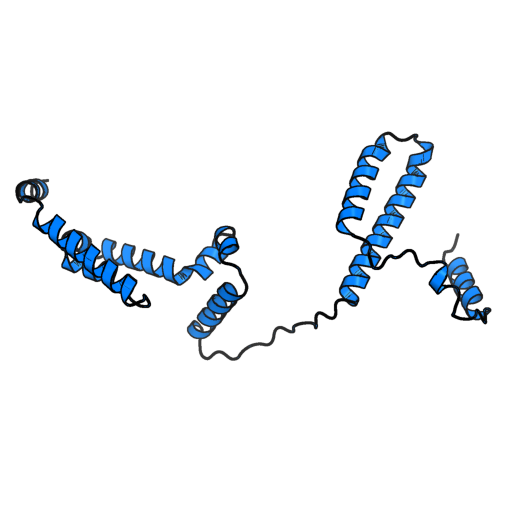273 -7.061 1.00 72.69 84 THR A N 1
ATOM 688 C CA . THR A 1 84 ? 19.211 -3.856 -5.891 1.00 72.69 84 THR A CA 1
ATOM 689 C C . THR A 1 84 ? 19.317 -5.003 -4.894 1.00 72.69 84 THR A C 1
ATOM 691 O O . THR A 1 84 ? 18.598 -5.990 -4.982 1.00 72.69 84 THR A O 1
ATOM 694 N N . ASN A 1 85 ? 20.232 -4.875 -3.932 1.00 59.25 85 ASN A N 1
ATOM 695 C CA . ASN A 1 85 ? 20.362 -5.756 -2.770 1.00 59.25 85 ASN A CA 1
ATOM 696 C C . ASN A 1 85 ? 19.159 -5.594 -1.820 1.00 59.25 85 ASN A C 1
ATOM 698 O O . ASN A 1 85 ? 19.310 -5.601 -0.597 1.00 59.25 85 ASN A O 1
ATOM 702 N N . GLU A 1 86 ? 17.955 -5.406 -2.358 1.00 65.12 86 GLU A N 1
ATOM 703 C CA . GLU A 1 86 ? 16.740 -5.630 -1.601 1.00 65.12 86 GLU A CA 1
ATOM 704 C C . GLU A 1 86 ? 16.720 -7.119 -1.289 1.00 65.12 86 GLU A C 1
ATOM 706 O O . GLU A 1 86 ? 16.442 -7.965 -2.139 1.00 65.12 86 GLU A O 1
ATOM 711 N N . SER A 1 87 ? 17.126 -7.440 -0.063 1.00 64.12 87 SER A N 1
ATOM 712 C CA . SER A 1 87 ? 17.084 -8.801 0.431 1.00 64.12 87 SER A CA 1
ATOM 713 C C . SER A 1 87 ? 15.671 -9.328 0.232 1.00 64.12 87 SER A C 1
ATOM 715 O O . SER A 1 87 ? 14.690 -8.678 0.603 1.00 64.12 87 SER A O 1
ATOM 717 N N . PHE A 1 88 ? 15.573 -10.506 -0.383 1.00 74.12 88 PHE A N 1
ATOM 718 C CA . PHE A 1 88 ? 14.313 -11.220 -0.478 1.00 74.12 88 PHE A CA 1
ATOM 719 C C . PHE A 1 88 ? 13.707 -11.312 0.927 1.00 74.12 88 PHE A C 1
ATOM 721 O O . PHE A 1 88 ? 14.269 -11.945 1.823 1.00 74.12 88 PHE A O 1
ATOM 728 N N . LYS A 1 89 ? 12.582 -10.625 1.135 1.00 76.25 89 LYS A N 1
ATOM 729 C CA . LYS A 1 89 ? 11.851 -10.659 2.399 1.00 76.25 89 LYS A CA 1
ATOM 730 C C . LYS A 1 89 ? 10.919 -11.854 2.360 1.00 76.25 89 LYS A C 1
ATOM 732 O O . LYS A 1 89 ? 9.806 -11.768 1.846 1.00 76.25 89 LYS A O 1
ATOM 737 N N . GLU A 1 90 ? 11.398 -12.974 2.886 1.00 80.38 90 GLU A N 1
ATOM 738 C CA . GLU A 1 90 ? 10.563 -14.155 3.046 1.00 80.38 90 GLU A CA 1
ATOM 739 C C . GLU A 1 90 ? 9.369 -13.838 3.956 1.00 80.38 90 GLU A C 1
ATOM 741 O O . GLU A 1 90 ? 9.506 -13.234 5.026 1.00 80.38 90 GLU A O 1
ATOM 746 N N . ILE A 1 91 ? 8.180 -14.264 3.531 1.00 84.00 91 ILE A N 1
ATOM 747 C CA . ILE A 1 91 ? 6.985 -14.185 4.364 1.00 84.00 91 ILE A CA 1
ATOM 748 C C . ILE A 1 91 ? 7.081 -15.301 5.400 1.00 84.00 91 ILE A C 1
ATOM 750 O O . ILE A 1 91 ? 6.789 -16.459 5.114 1.00 84.00 91 ILE A O 1
ATOM 754 N N . SER A 1 92 ? 7.467 -14.941 6.621 1.00 84.81 92 SER A N 1
ATOM 755 C CA . SER A 1 92 ? 7.475 -15.874 7.743 1.00 84.81 92 SER A CA 1
ATOM 756 C C . SER A 1 92 ? 6.147 -15.817 8.510 1.00 84.81 92 SER A C 1
ATOM 758 O O . SER A 1 92 ? 5.637 -14.732 8.820 1.00 84.81 92 SER A O 1
ATOM 760 N N . PRO A 1 93 ? 5.540 -16.974 8.835 1.00 83.38 93 PRO A N 1
ATOM 761 C CA . PRO A 1 93 ? 4.325 -16.996 9.628 1.00 83.38 93 PRO A CA 1
ATOM 762 C C . PRO A 1 93 ? 4.631 -16.525 11.050 1.00 83.38 93 PRO A C 1
ATOM 764 O O . PRO A 1 93 ? 5.439 -17.109 11.769 1.00 83.38 93 PRO A O 1
ATOM 767 N N . THR A 1 94 ? 3.931 -15.483 11.485 1.00 85.81 94 THR A N 1
ATOM 768 C CA . THR A 1 94 ? 3.973 -15.044 12.882 1.00 85.81 94 THR A CA 1
ATOM 769 C C . THR A 1 94 ? 2.968 -15.860 13.695 1.00 85.81 94 THR A C 1
ATOM 771 O O . THR A 1 94 ? 1.814 -16.023 13.284 1.00 85.81 94 THR A O 1
ATOM 774 N N . LYS A 1 95 ? 3.389 -16.391 14.852 1.00 88.88 95 LYS A N 1
ATOM 775 C CA . LYS A 1 95 ? 2.475 -17.064 15.786 1.00 88.88 95 LYS A CA 1
ATOM 776 C C . LYS A 1 95 ? 1.512 -16.037 16.377 1.00 88.88 95 LYS A C 1
ATOM 778 O O . LYS A 1 95 ? 1.938 -15.021 16.910 1.00 88.88 95 LYS A O 1
ATOM 783 N N . VAL A 1 96 ? 0.221 -16.336 16.304 1.00 92.31 96 VAL A N 1
ATOM 784 C CA . VAL A 1 96 ? -0.863 -15.489 16.816 1.00 92.31 96 VAL A CA 1
ATOM 785 C C . VAL A 1 96 ? -1.798 -16.355 17.643 1.00 92.31 96 VAL A C 1
ATOM 787 O O . VAL A 1 96 ? -2.113 -17.474 17.235 1.00 92.31 96 VAL A O 1
ATOM 790 N N . LYS A 1 97 ? -2.239 -15.857 18.798 1.00 91.00 97 LYS A N 1
ATOM 791 C CA . LYS A 1 97 ? -3.051 -16.601 19.770 1.00 91.00 97 LYS A CA 1
ATOM 792 C C . LYS A 1 97 ? -4.464 -16.849 19.257 1.00 91.00 97 LYS A C 1
ATOM 794 O O . LYS A 1 97 ? -5.042 -17.890 19.544 1.00 91.00 97 LYS A O 1
ATOM 799 N N . ASN A 1 98 ? -5.044 -15.886 18.538 1.00 92.62 98 ASN A N 1
ATOM 800 C CA . ASN A 1 98 ? -6.410 -15.979 18.020 1.00 92.62 98 ASN A CA 1
ATOM 801 C C . ASN A 1 98 ? -6.648 -15.071 16.797 1.00 92.62 98 ASN A C 1
ATOM 803 O O . ASN A 1 98 ? -5.810 -14.251 16.418 1.00 92.62 98 ASN A O 1
ATOM 807 N N . ASN A 1 99 ? -7.831 -15.205 16.187 1.00 89.75 99 ASN A N 1
ATOM 808 C CA . ASN A 1 99 ? -8.220 -14.442 14.997 1.00 89.75 99 ASN A CA 1
ATOM 809 C C . ASN A 1 99 ? -8.363 -12.934 15.252 1.00 89.75 99 ASN A C 1
ATOM 811 O O . ASN A 1 99 ? -8.115 -12.144 14.345 1.00 89.75 99 ASN A O 1
ATOM 815 N N . ARG A 1 100 ? -8.726 -12.521 16.474 1.00 88.06 100 ARG A N 1
ATOM 816 C CA . ARG A 1 100 ? -8.833 -11.100 16.837 1.00 88.06 100 ARG A CA 1
ATOM 817 C C . ARG A 1 100 ? -7.456 -10.439 16.844 1.00 88.06 100 ARG A C 1
ATOM 819 O O . ARG A 1 100 ? -7.281 -9.378 16.260 1.00 88.06 100 ARG A O 1
ATOM 826 N N . GLU A 1 101 ? -6.476 -11.091 17.460 1.00 90.06 101 GLU A N 1
ATOM 827 C CA . GLU A 1 101 ? -5.087 -10.632 17.485 1.00 90.06 101 GLU A CA 1
ATOM 828 C C . GLU A 1 101 ? -4.502 -10.582 16.066 1.00 90.06 101 GLU A C 1
ATOM 830 O O . GLU A 1 101 ? -3.892 -9.587 15.681 1.00 90.06 101 GLU A O 1
ATOM 835 N N . ARG A 1 102 ? -4.789 -11.597 15.240 1.00 90.56 102 ARG A N 1
ATOM 836 C CA . ARG A 1 102 ? -4.403 -11.616 13.821 1.00 90.56 102 ARG A CA 1
ATOM 837 C C . ARG A 1 102 ? -4.983 -10.434 13.047 1.00 90.56 102 ARG A C 1
ATOM 839 O O . ARG A 1 102 ? -4.245 -9.770 12.326 1.00 90.56 102 ARG A O 1
ATOM 846 N N . PHE A 1 103 ? -6.275 -10.155 13.205 1.00 89.44 103 PHE A N 1
ATOM 847 C CA . PHE A 1 103 ? -6.918 -9.010 12.564 1.00 89.44 103 PHE A CA 1
ATOM 848 C C . PHE A 1 103 ? -6.269 -7.689 12.997 1.00 89.44 103 PHE A C 1
ATOM 850 O O . PHE A 1 103 ? -5.892 -6.884 12.150 1.00 89.44 103 PHE A O 1
ATOM 857 N N . ASN A 1 104 ? -6.037 -7.502 14.297 1.00 88.44 104 ASN A N 1
ATOM 858 C CA . ASN A 1 104 ? -5.402 -6.293 14.825 1.00 88.44 104 ASN A CA 1
ATOM 859 C C . ASN A 1 104 ? -3.975 -6.087 14.285 1.00 88.44 104 ASN A C 1
ATOM 861 O O . ASN A 1 104 ? -3.591 -4.957 13.973 1.00 88.44 104 ASN A O 1
ATOM 865 N N . TYR A 1 105 ? -3.193 -7.158 14.116 1.00 91.19 105 TYR A N 1
ATOM 866 C CA . TYR A 1 105 ? -1.876 -7.066 13.478 1.00 91.19 105 TYR A CA 1
ATOM 867 C C . TYR A 1 105 ? -1.958 -6.690 11.997 1.00 91.19 105 TYR A C 1
ATOM 869 O O . TYR A 1 105 ? -1.145 -5.889 11.533 1.00 91.19 105 TYR A O 1
ATOM 877 N N . ILE A 1 106 ? -2.948 -7.211 11.268 1.00 89.38 106 ILE A N 1
ATOM 878 C CA . ILE A 1 106 ? -3.177 -6.851 9.862 1.00 89.38 106 ILE A CA 1
ATOM 879 C C . ILE A 1 106 ? -3.517 -5.363 9.756 1.00 89.38 106 ILE A C 1
ATOM 881 O O . ILE A 1 106 ? -2.841 -4.638 9.031 1.00 89.38 106 ILE A O 1
ATOM 885 N N . ILE A 1 107 ? -4.506 -4.885 10.518 1.00 89.38 107 ILE A N 1
ATOM 886 C CA . ILE A 1 107 ? -4.930 -3.478 10.475 1.00 89.38 107 ILE A CA 1
ATOM 887 C C . ILE A 1 107 ? -3.797 -2.533 10.869 1.00 89.38 107 ILE A C 1
ATOM 889 O O . ILE A 1 107 ? -3.555 -1.548 10.175 1.00 89.38 107 ILE A O 1
ATOM 893 N N . SER A 1 108 ? -3.092 -2.823 11.964 1.00 88.94 108 SER A N 1
ATOM 894 C CA . SER A 1 108 ? -2.004 -1.956 12.435 1.00 88.94 108 SER A CA 1
ATOM 895 C C . SER A 1 108 ? -0.834 -1.910 11.452 1.00 88.94 108 SER A C 1
ATOM 897 O O . SER A 1 108 ? -0.261 -0.845 11.240 1.00 88.94 108 SER A O 1
ATOM 899 N N . THR A 1 109 ? -0.520 -3.030 10.797 1.00 90.06 109 THR A N 1
ATOM 900 C CA . THR A 1 109 ? 0.495 -3.068 9.738 1.00 90.06 109 THR A CA 1
ATOM 901 C C . THR A 1 109 ? 0.048 -2.264 8.522 1.00 90.06 109 THR A C 1
ATOM 903 O O . THR A 1 109 ? 0.805 -1.424 8.055 1.00 90.06 109 THR A O 1
ATOM 906 N N . LEU A 1 110 ? -1.192 -2.437 8.052 1.00 87.69 110 LEU A N 1
ATOM 907 C CA . LEU A 1 110 ? -1.716 -1.663 6.921 1.00 87.69 110 LEU A CA 1
ATOM 908 C C . LEU A 1 110 ? -1.678 -0.153 7.196 1.00 87.69 110 LEU A C 1
ATOM 910 O O . LEU A 1 110 ? -1.190 0.595 6.357 1.00 87.69 110 LEU A O 1
ATOM 914 N N . LYS A 1 111 ? -2.113 0.291 8.382 1.00 85.00 111 LYS A N 1
ATOM 915 C CA . LYS A 1 111 ? -2.065 1.711 8.780 1.00 85.00 111 LYS A CA 1
ATOM 916 C C . LYS A 1 111 ? -0.641 2.266 8.887 1.00 85.00 111 LYS A C 1
ATOM 918 O O . LYS A 1 111 ? -0.449 3.459 8.698 1.00 85.00 111 LYS A O 1
ATOM 923 N N . ARG A 1 112 ? 0.347 1.426 9.215 1.00 89.25 112 ARG A N 1
ATOM 924 C CA . ARG A 1 112 ? 1.757 1.835 9.305 1.00 89.25 112 ARG A CA 1
ATOM 925 C C . ARG A 1 112 ? 2.409 1.974 7.930 1.00 89.25 112 ARG A C 1
ATOM 927 O O . ARG A 1 112 ? 3.179 2.902 7.725 1.00 89.25 112 ARG A O 1
ATOM 934 N N . GLU A 1 113 ? 2.138 1.040 7.022 1.00 86.94 113 GLU A N 1
ATOM 935 C CA . GLU A 1 113 ? 2.800 0.991 5.710 1.00 86.94 113 GLU A CA 1
ATOM 936 C C . GLU A 1 113 ? 2.099 1.862 4.653 1.00 86.94 113 GLU A C 1
ATOM 938 O O . GLU A 1 113 ? 2.714 2.252 3.660 1.00 86.94 113 GLU A O 1
ATOM 943 N N . ILE A 1 114 ? 0.809 2.166 4.834 1.00 84.62 114 ILE A N 1
ATOM 944 C CA . ILE A 1 114 ? 0.018 2.950 3.882 1.00 84.62 114 ILE A CA 1
ATOM 945 C C . ILE A 1 114 ? -0.181 4.367 4.437 1.00 84.62 114 ILE A C 1
ATOM 947 O O . ILE A 1 114 ? -0.818 4.516 5.479 1.00 84.62 114 ILE A O 1
ATOM 951 N N . PRO A 1 115 ? 0.298 5.420 3.748 1.00 81.75 115 PRO A N 1
ATOM 952 C CA . PRO A 1 115 ? 0.058 6.798 4.168 1.00 81.75 115 PRO A CA 1
ATOM 953 C C . PRO A 1 115 ? -1.435 7.140 4.094 1.00 81.75 115 PRO A C 1
ATOM 955 O O . PRO A 1 115 ? -2.111 6.742 3.142 1.00 81.75 115 PRO A O 1
ATOM 958 N N . GLU A 1 116 ? -1.937 7.911 5.066 1.00 77.88 116 GLU A N 1
ATOM 959 C CA . GLU A 1 116 ? -3.374 8.207 5.216 1.00 77.88 116 GLU A CA 1
ATOM 960 C C . GLU A 1 116 ? -4.014 8.796 3.956 1.00 77.88 116 GLU A C 1
ATOM 962 O O . GLU A 1 116 ? -5.126 8.422 3.586 1.00 77.88 116 GLU A O 1
ATOM 967 N N . GLU A 1 117 ? -3.279 9.650 3.247 1.00 79.19 117 GLU A N 1
ATOM 968 C CA . GLU A 1 117 ? -3.699 10.279 1.991 1.00 79.19 117 GLU A CA 1
ATOM 969 C C . GLU A 1 117 ? -4.110 9.244 0.935 1.00 79.19 117 GLU A C 1
ATOM 971 O O . GLU A 1 117 ? -5.089 9.439 0.222 1.00 79.19 117 GLU A O 1
ATOM 976 N N . LYS A 1 118 ? -3.412 8.102 0.879 1.00 77.62 118 LYS A N 1
ATOM 977 C CA . LYS A 1 118 ? -3.676 7.034 -0.095 1.00 77.62 118 LYS A CA 1
ATOM 978 C C . LYS A 1 118 ? -4.780 6.079 0.345 1.00 77.62 118 LYS A C 1
ATOM 980 O O . LYS A 1 118 ? -5.277 5.327 -0.486 1.00 77.62 118 LYS A O 1
ATOM 985 N N . ILE A 1 119 ? -5.168 6.082 1.622 1.00 73.25 119 ILE A N 1
ATOM 986 C CA . ILE A 1 119 ? -6.211 5.188 2.153 1.00 73.25 119 ILE A CA 1
ATOM 987 C C . ILE A 1 119 ? -7.578 5.548 1.560 1.00 73.25 119 ILE A C 1
ATOM 989 O O . ILE A 1 119 ? -8.380 4.658 1.282 1.00 73.25 119 ILE A O 1
ATOM 993 N N . ASN A 1 120 ? -7.831 6.837 1.320 1.00 69.19 120 ASN A N 1
ATOM 994 C CA . ASN A 1 120 ? -9.087 7.303 0.728 1.00 69.19 120 ASN A CA 1
ATOM 995 C C . ASN A 1 120 ? -9.214 6.936 -0.759 1.00 69.19 120 ASN A C 1
ATOM 997 O O . ASN A 1 120 ? -10.325 6.693 -1.227 1.00 69.19 120 ASN A O 1
ATOM 1001 N N . ASP A 1 121 ? -8.084 6.825 -1.459 1.00 75.88 121 ASP A N 1
ATOM 1002 C CA . ASP A 1 121 ? -8.018 6.433 -2.871 1.00 75.88 121 ASP A CA 1
ATOM 1003 C C . ASP A 1 121 ? -7.974 4.905 -3.063 1.00 75.88 121 ASP A C 1
ATOM 1005 O O . ASP A 1 121 ? -8.006 4.402 -4.190 1.00 75.88 121 ASP A O 1
ATOM 1009 N N . MET A 1 122 ? -7.893 4.132 -1.972 1.00 74.94 122 MET A N 1
ATOM 1010 C CA . MET A 1 122 ? -7.900 2.674 -2.045 1.00 74.94 122 MET A CA 1
ATOM 1011 C C . MET A 1 122 ? -9.280 2.122 -2.396 1.00 74.94 122 MET A C 1
ATOM 1013 O O . MET A 1 122 ? -10.324 2.622 -1.982 1.00 74.94 122 MET A O 1
ATOM 1017 N N . SER A 1 123 ? -9.265 1.002 -3.124 1.00 73.81 123 SER A N 1
ATOM 1018 C CA . SER A 1 123 ? -10.480 0.262 -3.463 1.00 73.81 123 SER A CA 1
ATOM 1019 C C . SER A 1 123 ? -11.336 -0.053 -2.226 1.00 73.81 123 SER A C 1
ATOM 1021 O O . SER A 1 123 ? -10.829 -0.323 -1.132 1.00 73.81 123 SER A O 1
ATOM 1023 N N . TYR A 1 124 ? -12.656 -0.056 -2.432 1.00 75.94 124 TYR A N 1
ATOM 1024 C CA . TYR A 1 124 ? -13.694 -0.220 -1.409 1.00 75.94 124 TYR A CA 1
ATOM 1025 C C . TYR A 1 124 ? -13.396 -1.255 -0.297 1.00 75.94 124 TYR A C 1
ATOM 1027 O O . TYR A 1 124 ? -13.526 -0.899 0.877 1.00 75.94 124 TYR A O 1
ATOM 1035 N N . PRO A 1 125 ? -12.952 -2.499 -0.584 1.00 78.31 125 PRO A N 1
ATOM 1036 C CA . PRO A 1 125 ? -12.697 -3.483 0.473 1.00 78.31 125 PRO A CA 1
ATOM 1037 C C . PRO A 1 125 ? -11.531 -3.113 1.403 1.00 78.31 125 PRO A C 1
ATOM 1039 O O . PRO A 1 125 ? -11.608 -3.376 2.602 1.00 78.31 125 PRO A O 1
ATOM 1042 N N . PHE A 1 126 ? -10.470 -2.477 0.899 1.00 79.50 126 PHE A N 1
ATOM 1043 C CA . PHE A 1 126 ? -9.341 -2.055 1.740 1.00 79.50 126 PHE A CA 1
ATOM 1044 C C . PHE A 1 126 ? -9.733 -0.905 2.660 1.00 79.50 126 PHE A C 1
ATOM 1046 O O . PHE A 1 126 ? -9.396 -0.925 3.843 1.00 79.50 126 PHE A O 1
ATOM 1053 N N . ASN A 1 127 ? -10.510 0.044 2.137 1.00 80.50 127 ASN A N 1
ATOM 1054 C CA . ASN A 1 127 ? -11.052 1.142 2.925 1.00 80.50 127 ASN A CA 1
ATOM 1055 C C . ASN A 1 127 ? -11.923 0.612 4.083 1.00 80.50 127 ASN A C 1
ATOM 1057 O O . ASN A 1 127 ? -11.727 1.004 5.233 1.00 80.50 127 ASN A O 1
ATOM 1061 N N . LEU A 1 128 ? -12.808 -0.358 3.814 1.00 81.38 128 LEU A N 1
ATOM 1062 C CA . LEU A 1 128 ? -13.623 -1.012 4.847 1.00 81.38 128 LEU A CA 1
ATOM 1063 C C . LEU A 1 128 ? -12.788 -1.678 5.945 1.00 81.38 128 LEU A C 1
ATOM 1065 O O . LEU A 1 128 ? -13.091 -1.521 7.126 1.00 81.38 128 LEU A O 1
ATOM 1069 N N . ILE A 1 129 ? -11.750 -2.424 5.563 1.00 84.38 129 ILE A N 1
ATOM 1070 C CA . ILE A 1 129 ? -10.881 -3.152 6.495 1.00 84.38 129 ILE A CA 1
ATOM 1071 C C . ILE A 1 129 ? -10.106 -2.163 7.374 1.00 84.38 129 ILE A C 1
ATOM 1073 O O . ILE A 1 129 ? -10.160 -2.251 8.600 1.00 84.38 129 ILE A O 1
ATOM 1077 N N . ILE A 1 130 ? -9.436 -1.184 6.765 1.00 84.69 130 ILE A N 1
ATOM 1078 C CA . ILE A 1 130 ? -8.610 -0.194 7.470 1.00 84.69 130 ILE A CA 1
ATOM 1079 C C . ILE A 1 130 ? -9.457 0.666 8.418 1.00 84.69 130 ILE A C 1
ATOM 1081 O O . ILE A 1 130 ? -9.047 0.934 9.552 1.00 84.69 130 ILE A O 1
ATOM 1085 N N . ASN A 1 131 ? -10.658 1.050 7.978 1.00 85.31 131 ASN A N 1
ATOM 1086 C CA . ASN A 1 131 ? -11.598 1.870 8.739 1.00 85.31 131 ASN A CA 1
ATOM 1087 C C . ASN A 1 131 ? -12.675 1.043 9.461 1.00 85.31 131 ASN A C 1
ATOM 1089 O O . ASN A 1 131 ? -13.729 1.576 9.815 1.00 85.31 131 ASN A O 1
ATOM 1093 N N . TYR A 1 132 ? -12.414 -0.241 9.731 1.00 86.62 132 TYR A N 1
ATOM 1094 C CA . TYR A 1 132 ? -13.377 -1.158 10.349 1.00 86.62 132 TYR A CA 1
ATOM 1095 C C . TYR A 1 132 ? -13.981 -0.615 11.647 1.00 86.62 132 TYR A C 1
ATOM 1097 O O . TYR A 1 132 ? -15.184 -0.730 11.851 1.00 86.62 132 TYR A O 1
ATOM 1105 N N . GLU A 1 133 ? -13.178 0.012 12.512 1.00 82.62 133 GLU A N 1
ATOM 1106 C CA . GLU A 1 133 ? -13.675 0.602 13.761 1.00 82.62 133 GLU A CA 1
ATOM 1107 C C . GLU A 1 133 ? -14.748 1.659 13.492 1.00 82.62 133 GLU A C 1
ATOM 1109 O O . GLU A 1 133 ? -15.840 1.576 14.050 1.00 82.62 133 GLU A O 1
ATOM 1114 N N . LYS A 1 134 ? -14.491 2.587 12.561 1.00 84.00 134 LYS A N 1
ATOM 1115 C CA . LYS A 1 134 ? -15.444 3.630 12.158 1.00 84.00 134 LYS A CA 1
ATOM 1116 C C . LYS A 1 134 ? -16.756 3.023 11.661 1.00 84.00 134 LYS A C 1
ATOM 1118 O O . LYS A 1 134 ? -17.827 3.443 12.093 1.00 84.00 134 LYS A O 1
ATOM 1123 N N . TYR A 1 135 ? -16.681 2.010 10.801 1.00 84.94 135 TYR A N 1
ATOM 1124 C CA . TYR A 1 135 ? -17.873 1.340 10.280 1.00 84.94 135 TYR A CA 1
ATOM 1125 C C . TYR A 1 135 ? -18.610 0.524 11.343 1.00 84.94 135 TYR A C 1
ATOM 1127 O O . TYR A 1 135 ? -19.838 0.554 11.383 1.00 84.94 135 TYR A O 1
ATOM 1135 N N . LYS A 1 136 ? -17.888 -0.147 12.245 1.00 85.25 136 LYS A N 1
ATOM 1136 C CA . LYS A 1 136 ? -18.466 -0.852 13.395 1.00 85.25 136 LYS A CA 1
ATOM 1137 C C . LYS A 1 136 ? -19.240 0.114 14.290 1.00 85.25 136 LYS A C 1
ATOM 1139 O O . LYS A 1 136 ? -20.349 -0.210 14.704 1.00 85.25 136 LYS A O 1
ATOM 1144 N N . TYR A 1 137 ? -18.699 1.303 14.553 1.00 83.44 137 TYR A N 1
ATOM 1145 C CA . TYR A 1 137 ? -19.409 2.336 15.309 1.00 83.44 137 TYR A CA 1
ATOM 1146 C C . TYR A 1 137 ? -20.666 2.804 14.583 1.00 83.44 137 TYR A C 1
ATOM 1148 O O . TYR A 1 137 ? -21.733 2.823 15.188 1.00 83.44 137 TYR A O 1
ATOM 1156 N N . MET A 1 138 ? -20.573 3.115 13.287 1.00 84.50 138 MET A N 1
ATOM 1157 C CA . MET A 1 138 ? -21.744 3.502 12.494 1.00 84.50 138 MET A CA 1
ATOM 1158 C C . MET A 1 138 ? -22.825 2.419 12.513 1.00 84.50 138 MET A C 1
ATOM 1160 O O . MET A 1 138 ? -23.996 2.731 12.699 1.00 84.50 138 MET A O 1
ATOM 1164 N N . TYR A 1 139 ? -22.435 1.151 12.378 1.00 86.50 139 TYR A N 1
ATOM 1165 C CA . TYR A 1 139 ? -23.354 0.022 12.452 1.00 86.50 139 TYR A CA 1
ATOM 1166 C C . TYR A 1 139 ? -24.006 -0.102 13.834 1.00 86.50 139 TYR A C 1
ATOM 1168 O O . TYR A 1 139 ? -25.217 -0.277 13.916 1.00 86.50 139 TYR A O 1
ATOM 1176 N N . ASN A 1 140 ? -23.231 0.038 14.913 1.00 83.75 140 ASN A N 1
ATOM 1177 C CA . ASN A 1 140 ? -23.744 -0.004 16.284 1.00 83.75 140 ASN A C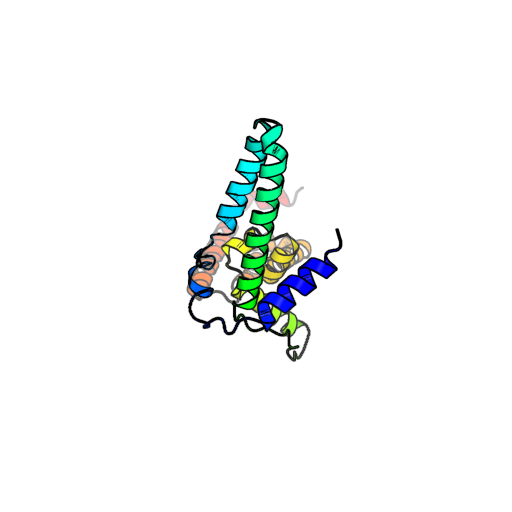A 1
ATOM 1178 C C . ASN A 1 140 ? -24.702 1.154 16.589 1.00 83.75 140 ASN A C 1
ATOM 1180 O O . ASN A 1 140 ? -25.698 0.966 17.282 1.00 83.75 140 ASN A O 1
ATOM 1184 N N . LEU A 1 141 ? -24.421 2.348 16.065 1.00 82.31 141 LEU A N 1
ATOM 1185 C CA . LEU A 1 141 ? -25.331 3.488 16.160 1.00 82.31 141 LEU A CA 1
ATOM 1186 C C . LEU A 1 141 ? -26.636 3.191 15.425 1.00 82.31 141 LEU A C 1
ATOM 1188 O O . LEU A 1 141 ? -27.714 3.350 15.994 1.00 82.31 141 LEU A O 1
ATOM 1192 N N . LEU A 1 142 ? -26.536 2.708 14.185 1.00 83.94 142 LEU A N 1
ATOM 1193 C CA . LEU A 1 142 ? -27.696 2.385 13.362 1.00 83.94 142 LEU A CA 1
ATOM 1194 C C . LEU A 1 142 ? -28.555 1.290 14.009 1.00 83.94 142 LEU A C 1
ATOM 1196 O O . LEU A 1 142 ? -29.775 1.419 14.062 1.00 83.94 142 LEU A O 1
ATOM 1200 N N . SER A 1 143 ? -27.927 0.238 14.539 1.00 82.56 143 SER A N 1
ATOM 1201 C CA . SER A 1 143 ? -28.624 -0.865 15.200 1.00 82.56 143 SER A CA 1
ATOM 1202 C C . SER A 1 143 ? -29.250 -0.441 16.527 1.00 82.56 143 SER A C 1
ATOM 1204 O O . SER A 1 143 ? -30.374 -0.847 16.820 1.00 82.56 143 SER A O 1
ATOM 1206 N N . SER A 1 144 ? -28.580 0.415 17.306 1.00 80.25 144 SER A N 1
ATOM 1207 C CA . SER A 1 144 ? -29.116 0.956 18.559 1.00 80.25 144 SER A CA 1
ATOM 1208 C C . SER A 1 144 ? -30.333 1.853 18.312 1.00 80.25 144 SER A C 1
ATOM 1210 O O . SER A 1 144 ? -31.333 1.718 19.016 1.00 80.25 144 SER A O 1
ATOM 1212 N N . ILE A 1 145 ? -30.292 2.699 17.274 1.00 84.88 145 ILE A N 1
ATOM 1213 C CA . ILE A 1 145 ? -31.431 3.535 16.859 1.00 84.88 145 ILE A CA 1
ATOM 1214 C C . ILE A 1 145 ? -32.579 2.668 16.331 1.00 84.88 145 ILE A C 1
ATOM 1216 O O . ILE A 1 145 ? -33.723 2.871 16.718 1.00 84.88 145 ILE A O 1
ATOM 1220 N N . ALA A 1 146 ? -32.289 1.678 15.483 1.00 84.56 146 ALA A N 1
ATOM 1221 C CA . ALA A 1 146 ? -33.313 0.791 14.933 1.00 84.56 146 ALA A CA 1
ATOM 1222 C C . ALA A 1 146 ? -33.997 -0.063 16.013 1.00 84.56 146 ALA A C 1
ATOM 1224 O O . ALA A 1 146 ? -35.189 -0.337 15.914 1.00 84.56 146 ALA A O 1
ATOM 1225 N N . SER A 1 147 ? -33.249 -0.475 17.042 1.00 84.06 147 SER A N 1
ATOM 1226 C CA . SER A 1 147 ? -33.776 -1.304 18.133 1.00 84.06 147 SER A CA 1
ATOM 1227 C C . SER A 1 147 ? -34.560 -0.497 19.165 1.00 84.06 147 SER A C 1
ATOM 1229 O O . SER A 1 147 ? -35.434 -1.053 19.816 1.00 84.06 147 SER A O 1
ATOM 1231 N N . ASN A 1 148 ? -34.235 0.787 19.349 1.00 81.62 148 ASN A N 1
ATOM 1232 C CA . ASN A 1 148 ? -34.893 1.675 20.306 1.00 81.62 148 ASN A CA 1
ATOM 1233 C C . ASN A 1 148 ? -34.942 3.110 19.755 1.00 81.62 148 ASN A C 1
ATOM 1235 O O . ASN A 1 148 ? -34.116 3.945 20.144 1.00 81.62 148 ASN A O 1
ATOM 1239 N N . PRO A 1 149 ? -35.900 3.418 18.863 1.00 78.75 149 PRO A N 1
ATOM 1240 C CA . PRO A 1 149 ? -36.002 4.734 18.231 1.00 78.75 149 PRO A CA 1
ATOM 1241 C C . PRO A 1 149 ? -36.256 5.866 19.241 1.00 78.75 149 PRO A C 1
ATOM 1243 O O . PRO A 1 149 ? -35.818 6.992 19.018 1.00 78.75 149 PRO A O 1
ATOM 1246 N N . GLU A 1 150 ? -36.864 5.555 20.390 1.00 77.62 150 GLU A N 1
ATOM 1247 C CA . GLU A 1 150 ? -37.133 6.503 21.484 1.00 77.62 150 GLU A CA 1
ATOM 1248 C C . GLU A 1 150 ? -35.859 7.104 22.106 1.00 77.62 150 GLU A C 1
ATOM 1250 O O . GLU A 1 150 ? -35.905 8.186 22.686 1.00 77.62 150 GLU A O 1
ATOM 1255 N N . LYS A 1 151 ? -34.687 6.469 21.926 1.00 75.94 151 LYS A N 1
ATOM 1256 C CA . LYS A 1 151 ? -33.392 7.005 22.396 1.00 75.94 151 LYS A CA 1
ATOM 1257 C C . LYS A 1 151 ? -32.989 8.326 21.737 1.00 75.94 151 LYS A C 1
ATOM 1259 O O . LYS A 1 151 ? -32.069 8.985 22.212 1.00 75.94 151 LYS A O 1
ATOM 1264 N N . LEU A 1 152 ? -33.619 8.687 20.620 1.00 74.88 152 LEU A N 1
ATOM 1265 C CA . LEU A 1 152 ? -33.404 9.971 19.951 1.00 74.88 152 LEU A CA 1
ATOM 1266 C C . LEU A 1 152 ? -34.232 11.103 20.568 1.00 74.88 152 LEU A C 1
ATOM 1268 O O . LEU A 1 152 ? -33.979 12.267 20.269 1.00 74.88 152 LEU A O 1
ATOM 1272 N N . GLU A 1 153 ? -35.223 10.775 21.397 1.00 76.00 153 GLU A N 1
ATOM 1273 C CA . GLU A 1 153 ? -36.177 11.738 21.950 1.00 76.00 153 GLU A CA 1
ATOM 1274 C C . GLU A 1 153 ? -35.815 12.190 23.369 1.00 76.00 153 GLU A C 1
ATOM 1276 O O . GLU A 1 153 ? -36.383 13.166 23.865 1.00 76.00 153 GLU A O 1
ATOM 1281 N N . ASN A 1 154 ? -34.864 11.511 24.019 1.00 74.06 154 ASN A N 1
ATOM 1282 C CA . ASN A 1 154 ? -34.401 11.839 25.359 1.00 74.06 154 ASN A CA 1
ATOM 1283 C C . ASN A 1 154 ? -32.882 12.131 25.407 1.00 74.06 154 ASN A C 1
ATOM 1285 O O . ASN A 1 154 ? -32.083 11.438 24.769 1.00 74.06 154 ASN A O 1
ATOM 1289 N N . PRO A 1 155 ? -32.448 13.134 26.197 1.00 72.38 155 PRO A N 1
ATOM 1290 C CA . PRO A 1 155 ? -31.033 13.497 26.320 1.00 72.38 155 PRO A CA 1
ATOM 1291 C C . PRO A 1 155 ? -30.150 12.332 26.788 1.00 72.38 155 PRO A C 1
ATOM 1293 O O . PRO A 1 155 ? -29.045 12.137 26.289 1.00 72.38 155 PRO A O 1
ATOM 1296 N N . GLU A 1 156 ? -30.658 11.514 27.708 1.00 75.88 156 GLU A N 1
ATOM 1297 C CA . GLU A 1 156 ? -29.961 10.351 28.270 1.00 75.88 156 GLU A CA 1
ATOM 1298 C C . GLU A 1 156 ? -29.736 9.249 27.221 1.00 75.88 156 GLU A C 1
ATOM 1300 O O . GLU A 1 156 ? -28.665 8.637 27.169 1.00 75.88 156 GLU A O 1
ATOM 1305 N N . GLY A 1 157 ? -30.708 9.032 26.327 1.00 75.56 157 GLY A N 1
ATOM 1306 C CA . GLY A 1 157 ? -30.581 8.099 25.210 1.00 75.56 157 GLY A CA 1
ATOM 1307 C C . GLY A 1 157 ? -29.535 8.560 24.201 1.00 75.56 157 GLY A C 1
ATOM 1308 O O . GLY A 1 157 ? -28.698 7.753 23.789 1.00 75.56 157 GLY A O 1
ATOM 1309 N N . LEU A 1 158 ? -29.499 9.858 23.885 1.00 74.94 158 LEU A N 1
ATOM 1310 C CA . LEU A 1 158 ? -28.464 10.447 23.032 1.00 74.94 158 LEU A CA 1
ATOM 1311 C C . LEU A 1 158 ? -27.066 10.332 23.642 1.00 74.94 158 LEU A C 1
ATOM 1313 O O . LEU A 1 158 ? -26.124 9.964 22.939 1.00 74.94 158 LEU A O 1
ATOM 1317 N N . ILE A 1 159 ? -26.926 10.586 24.944 1.00 77.12 159 ILE A N 1
ATOM 1318 C CA . ILE A 1 159 ? -25.653 10.414 25.656 1.00 77.12 159 ILE A CA 1
ATOM 1319 C C . ILE A 1 159 ? -25.171 8.965 25.520 1.00 77.12 159 ILE A C 1
ATOM 1321 O O . ILE A 1 159 ? -24.032 8.746 25.109 1.00 77.12 159 ILE A O 1
ATOM 1325 N N . SER A 1 160 ? -26.051 7.983 25.743 1.00 76.75 160 SER A N 1
ATOM 1326 C CA . SER A 1 160 ? -25.706 6.557 25.626 1.00 76.75 160 SER A CA 1
ATOM 1327 C C . SER A 1 160 ? -25.289 6.128 24.209 1.00 76.75 160 SER A C 1
ATOM 1329 O O . SER A 1 160 ? -24.538 5.168 24.042 1.00 76.75 160 SER A O 1
ATOM 1331 N N . LEU A 1 161 ? -25.758 6.832 23.170 1.00 80.19 161 LEU A N 1
ATOM 1332 C CA . LEU A 1 161 ? -25.367 6.581 21.778 1.00 80.19 161 LEU A CA 1
ATOM 1333 C C . LEU A 1 161 ? -23.966 7.122 21.472 1.00 80.19 161 LEU A C 1
ATOM 1335 O O . LEU A 1 161 ? -23.237 6.530 20.679 1.00 80.19 161 LEU A O 1
ATOM 1339 N N . ILE A 1 162 ? -23.585 8.239 22.090 1.00 77.25 162 ILE A N 1
ATOM 1340 C CA . ILE A 1 162 ? -22.361 8.985 21.765 1.00 77.25 162 ILE A CA 1
ATOM 1341 C C . ILE A 1 162 ? -21.199 8.593 22.693 1.00 77.25 162 ILE A C 1
ATOM 1343 O O . ILE A 1 162 ? -20.035 8.728 22.318 1.00 77.25 162 ILE A O 1
ATOM 1347 N N . GLU A 1 163 ? -21.489 8.049 23.873 1.00 77.06 163 GLU A N 1
ATOM 1348 C CA . GL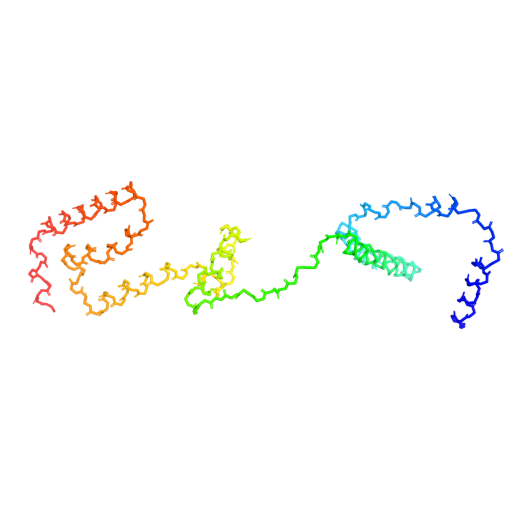U A 1 163 ? -20.507 7.586 24.859 1.00 77.06 163 GLU A CA 1
ATOM 1349 C C . GLU A 1 163 ? -19.435 6.627 24.288 1.00 77.06 163 GLU A C 1
ATOM 1351 O O . GLU A 1 163 ? -18.248 6.880 24.516 1.00 77.06 163 GLU A O 1
ATOM 1356 N N . PRO A 1 164 ? -19.758 5.634 23.432 1.00 77.19 164 PRO A N 1
ATOM 1357 C CA . PRO A 1 164 ? -18.744 4.790 22.787 1.00 77.19 164 PRO A CA 1
ATOM 1358 C C . PRO A 1 164 ? -17.784 5.561 21.868 1.00 77.19 164 PRO A C 1
ATOM 1360 O O . PRO A 1 164 ? -16.669 5.114 21.623 1.00 77.19 164 PRO A O 1
ATOM 1363 N N . MET A 1 165 ? -18.186 6.730 21.353 1.00 74.50 165 MET A N 1
ATOM 1364 C CA . MET A 1 165 ? -17.323 7.585 20.528 1.00 74.50 165 MET A CA 1
ATOM 1365 C C . MET A 1 165 ? -16.325 8.398 21.358 1.00 74.50 165 MET A C 1
ATOM 1367 O O . MET A 1 165 ? -15.427 9.018 20.787 1.00 74.50 165 MET A O 1
ATOM 1371 N N . MET A 1 166 ? -16.494 8.434 22.683 1.00 78.31 166 MET A N 1
ATOM 1372 C CA . MET A 1 166 ? -15.579 9.086 23.617 1.00 78.31 166 MET A CA 1
ATOM 1373 C C . MET A 1 166 ? -14.480 8.134 24.106 1.00 78.31 166 MET A C 1
ATOM 1375 O O . MET A 1 166 ? -13.448 8.595 24.599 1.00 78.31 166 MET A O 1
ATOM 1379 N N . GLU A 1 167 ? -14.664 6.818 23.981 1.00 72.75 167 GLU A N 1
ATOM 1380 C CA . GLU A 1 167 ? -13.636 5.831 24.315 1.00 72.75 167 GLU A CA 1
ATOM 1381 C C . GLU A 1 167 ? -12.420 5.971 23.381 1.00 72.75 167 GLU A C 1
ATOM 1383 O O . GLU A 1 167 ? -12.547 6.128 22.171 1.00 72.75 167 GLU A O 1
ATOM 1388 N N . GLY A 1 168 ? -11.210 5.971 23.952 1.00 68.19 168 GLY A N 1
ATOM 1389 C CA . GLY A 1 168 ? -9.953 6.121 23.199 1.00 68.19 168 GLY A CA 1
ATOM 1390 C C . GLY A 1 168 ? -9.585 7.549 22.763 1.00 68.19 168 GLY A C 1
ATOM 1391 O O . GLY A 1 168 ? -8.471 7.755 22.288 1.00 68.19 168 GLY A O 1
ATOM 1392 N N . LYS A 1 169 ? -10.467 8.537 22.964 1.00 77.94 169 LYS A N 1
ATOM 1393 C CA . LYS A 1 169 ? -10.196 9.964 22.705 1.00 77.94 169 LYS A CA 1
ATOM 1394 C C . LYS A 1 169 ? -9.400 10.617 23.836 1.00 77.94 169 LYS A C 1
ATOM 1396 O O . LYS A 1 169 ? -9.475 10.177 24.993 1.00 77.94 169 LYS A O 1
ATOM 1401 N N . ASP A 1 170 ? -8.675 11.687 23.519 1.00 85.06 170 ASP A N 1
ATOM 1402 C CA . ASP A 1 170 ? -7.945 12.455 24.529 1.00 85.06 170 ASP A CA 1
ATOM 1403 C C . ASP A 1 170 ? -8.901 13.220 25.480 1.00 85.06 170 ASP A C 1
ATOM 1405 O O . ASP A 1 170 ? -10.093 13.401 25.214 1.00 85.06 170 ASP A O 1
ATOM 1409 N N . GLU A 1 171 ? -8.393 13.646 26.641 1.00 83.94 171 GLU A N 1
ATOM 1410 C CA . GLU A 1 171 ? -9.159 14.388 27.663 1.00 83.94 171 GLU A CA 1
ATOM 1411 C C . GLU A 1 171 ? -9.821 15.665 27.109 1.00 83.94 171 GLU A C 1
ATOM 1413 O O . GLU A 1 171 ? -10.936 16.030 27.498 1.00 83.94 171 GLU A O 1
ATOM 1418 N N . LYS A 1 172 ? -9.159 16.342 26.165 1.00 85.88 172 LYS A N 1
ATOM 1419 C CA . LYS A 1 172 ? -9.603 17.621 25.605 1.00 85.88 172 LYS A CA 1
ATOM 1420 C C . LYS A 1 172 ? -10.772 17.429 24.639 1.00 85.88 172 LYS A C 1
ATOM 1422 O O . LYS A 1 172 ? -11.743 18.186 24.686 1.00 85.88 172 LYS A O 1
ATOM 1427 N N . GLU A 1 173 ? -10.705 16.415 23.790 1.00 81.38 173 GLU A N 1
ATOM 1428 C CA . GLU A 1 173 ? -11.767 16.000 22.879 1.00 81.38 173 GLU A CA 1
ATOM 1429 C C . GLU A 1 173 ? -12.976 15.477 23.652 1.00 81.38 173 GLU A C 1
ATOM 1431 O O . GLU A 1 173 ? -14.104 15.893 23.376 1.00 81.38 173 GLU A O 1
ATOM 1436 N N . LYS A 1 174 ? -12.751 14.655 24.685 1.00 83.50 174 LYS A N 1
ATOM 1437 C CA . LYS A 1 174 ? -13.817 14.187 25.585 1.00 83.50 174 LYS A CA 1
ATOM 1438 C C . LYS A 1 174 ? -14.570 15.349 26.222 1.00 83.50 174 LYS A C 1
ATOM 1440 O O . LYS A 1 174 ? -15.799 15.318 26.291 1.00 83.50 174 LYS A O 1
ATOM 1445 N N . LYS A 1 175 ? -13.859 16.386 26.673 1.00 85.06 175 LYS A N 1
ATOM 1446 C CA . LYS A 1 175 ? -14.481 17.570 27.277 1.00 85.06 175 LYS A CA 1
ATOM 1447 C C . LYS A 1 175 ? -15.368 18.326 26.283 1.00 85.06 175 LYS A C 1
ATOM 1449 O O . LYS A 1 175 ? -16.511 18.625 26.617 1.00 85.06 175 LYS A O 1
ATOM 1454 N N . LYS A 1 176 ? -14.897 18.546 25.051 1.00 84.44 176 LYS A N 1
ATOM 1455 C CA . LYS A 1 176 ? -15.699 19.184 23.990 1.00 84.44 176 LYS A CA 1
ATOM 1456 C C . LYS A 1 176 ? -16.962 18.391 23.654 1.00 84.44 176 LYS A C 1
ATOM 1458 O O . LYS A 1 176 ? -18.029 18.973 23.495 1.00 84.44 176 LYS A O 1
ATOM 1463 N N . MET A 1 177 ? -16.860 17.064 23.581 1.00 81.38 177 MET A N 1
ATOM 1464 C CA . MET A 1 177 ? -18.022 16.206 23.329 1.00 81.38 177 MET A CA 1
ATOM 1465 C C . MET A 1 177 ? -19.044 16.286 24.471 1.00 81.38 177 MET A C 1
ATOM 1467 O O . MET A 1 177 ? -20.237 16.405 24.207 1.00 81.38 177 MET A O 1
ATOM 1471 N N . LYS A 1 178 ? -18.594 16.319 25.734 1.00 82.19 178 LYS A N 1
ATOM 1472 C CA . LYS A 1 178 ? -19.479 16.550 26.891 1.00 82.19 178 LYS A CA 1
ATOM 1473 C C . LYS A 1 178 ? -20.173 17.912 26.839 1.00 82.19 178 LYS A C 1
ATOM 1475 O O . LYS A 1 178 ? -21.336 18.014 27.210 1.00 82.19 178 LYS A O 1
ATOM 1480 N N . GLU A 1 179 ? -19.481 18.956 26.393 1.00 83.19 179 GLU A N 1
ATOM 1481 C CA . GLU A 1 179 ? -20.066 20.294 26.232 1.00 83.19 179 GLU A CA 1
ATOM 1482 C C . GLU A 1 179 ? -21.130 20.322 25.124 1.00 83.19 179 GLU A C 1
ATOM 1484 O O . GLU A 1 179 ? -22.205 20.884 25.330 1.00 83.19 179 GLU A O 1
ATOM 1489 N N . MET A 1 180 ? -20.892 19.642 23.997 1.00 82.31 180 MET A N 1
ATOM 1490 C CA . MET A 1 180 ? -21.898 19.473 22.940 1.00 82.31 180 MET A CA 1
ATOM 1491 C C . MET A 1 180 ? -23.140 18.718 23.428 1.00 82.31 180 MET A C 1
ATOM 1493 O O . MET A 1 180 ? -24.258 19.122 23.116 1.00 82.31 180 MET A O 1
ATOM 1497 N N . LEU A 1 181 ? -22.955 17.653 24.215 1.00 80.81 181 LEU A N 1
ATOM 1498 C CA . LEU A 1 181 ? -24.061 16.894 24.811 1.00 80.81 181 LEU A CA 1
ATOM 1499 C C . LEU A 1 181 ? -24.920 17.775 25.725 1.00 80.81 181 LEU A C 1
ATOM 1501 O O . LEU A 1 181 ? -26.142 17.764 25.609 1.00 80.81 181 LEU A O 1
ATOM 1505 N N . LYS A 1 182 ? -24.288 18.607 26.561 1.00 80.25 182 LYS A N 1
ATOM 1506 C CA . LYS A 1 182 ? -24.996 19.574 27.415 1.00 80.25 182 LYS A CA 1
ATOM 1507 C C . LYS A 1 182 ? -25.767 20.618 26.609 1.00 80.25 182 LYS A C 1
ATOM 1509 O O . LYS A 1 182 ? -26.872 20.985 26.984 1.00 80.25 182 LYS A O 1
ATOM 1514 N N . MET A 1 183 ? -25.216 21.103 25.495 1.00 80.56 183 MET A N 1
ATOM 1515 C CA . MET A 1 183 ? -25.948 22.023 24.614 1.00 80.56 183 MET A CA 1
ATOM 1516 C C . MET A 1 183 ? -27.160 21.355 23.956 1.00 80.56 183 MET A C 1
ATOM 1518 O O . MET A 1 183 ? -28.207 21.988 23.848 1.00 80.56 183 MET A O 1
ATOM 1522 N N . ALA A 1 184 ? -27.045 20.088 23.550 1.00 78.06 184 ALA A N 1
ATOM 1523 C CA . ALA A 1 184 ? -28.165 19.328 22.996 1.00 78.06 184 ALA A CA 1
ATOM 1524 C C . ALA A 1 184 ? -29.269 19.094 24.043 1.00 78.06 184 ALA A C 1
ATOM 1526 O O . ALA A 1 184 ? -30.445 19.292 23.747 1.00 78.06 184 ALA A O 1
ATOM 1527 N N . GLU A 1 185 ? -28.890 18.762 25.279 1.00 75.25 185 GLU A N 1
ATOM 1528 C CA . GLU A 1 185 ? -29.802 18.650 26.423 1.00 75.25 185 GLU A CA 1
ATOM 1529 C C . GLU A 1 185 ? -30.553 19.968 26.683 1.00 75.25 185 GLU A C 1
ATOM 1531 O O . GLU A 1 185 ? -31.775 19.979 26.839 1.00 75.25 185 GLU A O 1
ATOM 1536 N N . ILE A 1 186 ? -29.846 21.101 26.641 1.00 80.25 186 ILE A N 1
ATOM 1537 C CA . ILE A 1 186 ? -30.449 22.434 26.761 1.00 80.25 186 ILE A CA 1
ATOM 1538 C C . ILE A 1 186 ? -31.406 22.715 25.589 1.00 80.25 186 ILE A C 1
ATOM 1540 O O . ILE A 1 186 ? -32.519 23.175 25.808 1.00 80.25 186 ILE A O 1
ATOM 1544 N N . MET A 1 187 ? -31.038 22.406 24.343 1.00 76.50 187 MET A N 1
ATOM 1545 C CA . MET A 1 187 ? -31.928 22.622 23.191 1.00 76.50 187 MET A CA 1
ATOM 1546 C C . MET A 1 187 ? -33.208 21.784 23.267 1.00 76.50 187 MET A C 1
ATOM 1548 O O . MET A 1 187 ? -34.281 22.290 22.953 1.00 76.50 187 MET A O 1
ATOM 1552 N N . MET A 1 188 ? -33.109 20.531 23.715 1.00 71.00 188 MET A N 1
ATOM 1553 C CA . MET A 1 188 ? -34.260 19.636 23.880 1.00 71.00 188 MET A CA 1
ATOM 1554 C C . MET A 1 188 ? -35.179 20.045 25.034 1.00 71.00 188 MET A C 1
ATOM 1556 O O . MET A 1 188 ? -36.389 19.853 24.957 1.00 71.00 188 MET A O 1
ATOM 1560 N N . THR A 1 189 ? -34.622 20.606 26.107 1.00 73.75 189 THR A N 1
ATOM 1561 C CA . THR A 1 189 ? -35.406 21.095 27.254 1.00 73.75 189 THR A CA 1
ATOM 1562 C C . THR A 1 189 ? -36.034 22.463 26.991 1.00 73.75 189 THR A C 1
ATOM 1564 O O . THR A 1 189 ? -37.093 22.761 27.540 1.00 73.75 189 THR A O 1
ATOM 1567 N N . LEU A 1 190 ? -35.419 23.274 26.126 1.00 70.75 190 LEU A N 1
ATOM 1568 C CA . LEU A 1 190 ? -35.944 24.563 25.674 1.00 70.75 190 LEU A CA 1
ATOM 1569 C C . LEU A 1 190 ? -36.963 24.447 24.529 1.00 70.75 190 LEU A C 1
ATOM 1571 O O . LEU A 1 190 ? -37.565 25.462 24.176 1.00 70.75 190 LEU A O 1
ATOM 1575 N N . GLU A 1 191 ? -37.184 23.262 23.944 1.00 58.84 191 GLU A N 1
ATOM 1576 C CA . GLU A 1 191 ? -38.282 23.066 22.993 1.00 58.84 191 GLU A CA 1
ATOM 1577 C C . GLU A 1 191 ? -39.631 23.307 23.704 1.00 58.84 191 GLU A C 1
ATOM 1579 O O . GLU A 1 191 ? -39.993 22.558 24.617 1.00 58.84 191 GLU A O 1
ATOM 1584 N N . PRO A 1 192 ? -40.409 24.335 23.307 1.00 49.25 192 PRO A N 1
ATOM 1585 C CA . PRO A 1 192 ? -41.684 24.627 23.947 1.00 49.25 192 PRO A CA 1
ATOM 1586 C C . PRO A 1 192 ? -42.656 23.452 23.769 1.00 49.25 192 PRO A C 1
ATOM 1588 O O . PRO A 1 192 ? -42.784 22.874 22.684 1.00 49.25 192 PRO A O 1
ATOM 1591 N N . SER A 1 193 ? -43.369 23.115 24.848 1.00 52.56 193 SER A N 1
ATOM 1592 C CA . SER A 1 193 ? -44.260 21.949 24.965 1.00 52.56 193 SER A CA 1
ATOM 1593 C C . SER A 1 193 ? -45.385 21.881 23.916 1.00 52.56 193 SER A C 1
ATOM 1595 O O . SER A 1 193 ? -45.967 20.814 23.720 1.00 52.56 193 SER A O 1
ATOM 1597 N N . GLU A 1 194 ? -45.644 22.957 23.168 1.00 47.47 194 GLU A N 1
ATOM 1598 C CA . GLU A 1 194 ? -46.698 23.043 22.147 1.00 47.47 194 GLU A CA 1
ATOM 1599 C C . GLU A 1 194 ? -46.522 22.079 20.956 1.00 47.47 194 GLU A C 1
ATOM 1601 O O . GLU A 1 194 ? -47.488 21.785 20.245 1.00 47.47 194 GLU A O 1
ATOM 1606 N N . LYS A 1 195 ? -45.315 21.542 20.710 1.00 46.75 195 LYS A N 1
ATOM 1607 C CA . LYS A 1 195 ? -45.100 20.523 19.659 1.00 46.75 195 LYS A CA 1
ATOM 1608 C C . LYS A 1 195 ? -45.268 19.077 20.133 1.00 46.75 195 LYS A C 1
ATOM 1610 O O . LYS A 1 195 ? -45.542 18.221 19.288 1.00 46.75 195 LYS A O 1
ATOM 1615 N N . LYS A 1 196 ? -45.172 18.790 21.439 1.00 44.53 196 LYS A N 1
ATOM 1616 C CA . LYS A 1 196 ? -45.389 17.431 21.979 1.00 44.53 196 LYS A CA 1
ATOM 1617 C C . LYS A 1 196 ? -46.858 17.005 21.871 1.00 44.53 196 LYS A C 1
ATOM 1619 O O . LYS A 1 196 ? -47.134 15.864 21.514 1.00 44.53 196 LYS A O 1
ATOM 1624 N N . GLU A 1 197 ? -47.801 17.936 22.020 1.00 41.62 197 GLU A N 1
ATOM 1625 C CA . GLU A 1 197 ? -49.238 17.658 21.845 1.00 41.62 197 GLU A CA 1
ATOM 1626 C C . GLU A 1 197 ? -49.655 17.375 20.390 1.00 41.62 197 GLU A C 1
ATOM 1628 O O . GLU A 1 197 ? -50.634 16.666 20.153 1.00 41.62 197 GLU A O 1
ATOM 1633 N N . LYS A 1 198 ? -48.910 17.876 19.393 1.00 41.59 198 LYS A N 1
ATOM 1634 C CA . LYS A 1 198 ? -49.216 17.643 17.968 1.00 41.59 198 LYS A CA 1
ATOM 1635 C C . LYS A 1 198 ? -48.652 16.334 17.409 1.00 41.59 198 LYS A C 1
ATOM 1637 O O . LYS A 1 198 ? -49.108 15.908 16.351 1.00 41.59 198 LYS A O 1
ATOM 1642 N N . ARG A 1 199 ? -47.694 15.688 18.087 1.00 44.91 199 ARG A N 1
ATOM 1643 C CA . ARG A 1 199 ? -47.144 14.378 17.677 1.00 44.91 199 ARG A CA 1
ATOM 1644 C C . ARG A 1 199 ? -47.904 13.185 18.262 1.00 44.91 199 ARG A C 1
ATOM 1646 O O . ARG A 1 199 ? -47.954 12.154 17.617 1.00 44.91 199 ARG A O 1
ATOM 1653 N N . LEU A 1 200 ? -48.568 13.344 19.409 1.00 42.41 200 LEU A N 1
ATOM 1654 C CA . LEU A 1 200 ? -49.421 12.310 20.024 1.00 42.41 200 LEU A CA 1
ATOM 1655 C C . LEU A 1 200 ? -50.822 12.183 19.387 1.00 42.41 200 LEU A C 1
ATOM 1657 O O . LEU A 1 200 ? -51.602 11.324 19.787 1.00 42.41 200 LEU A O 1
ATOM 1661 N N . LYS A 1 201 ? -51.162 13.035 18.409 1.00 37.03 201 LYS A N 1
ATOM 1662 C CA . LYS A 1 201 ? -52.459 13.038 17.702 1.00 37.03 201 LYS A CA 1
ATOM 1663 C C . LYS A 1 201 ? -52.355 12.702 16.207 1.00 37.03 201 LYS A C 1
ATOM 1665 O O . LYS A 1 201 ? -53.261 13.062 15.454 1.00 37.03 201 LYS A O 1
ATOM 1670 N N . LYS A 1 202 ? -51.278 12.057 15.755 1.00 34.97 202 LYS A N 1
ATOM 1671 C CA . LYS A 1 202 ? -51.145 11.633 14.357 1.00 34.97 202 LYS A CA 1
ATOM 1672 C C . LYS A 1 202 ? -50.702 10.188 14.237 1.00 34.97 202 LYS A C 1
ATOM 1674 O O . LYS A 1 202 ? -49.796 9.810 15.003 1.00 34.97 202 LYS A O 1
#

Radius of gyration: 35.18 Å; chains: 1; bounding box: 98×47×75 Å